Protein AF-A0A955RVT4-F1 (afdb_monomer_lite)

Structure (mmCIF, N/CA/C/O backbone):
data_AF-A0A955RVT4-F1
#
_entry.id   AF-A0A955RVT4-F1
#
loop_
_atom_site.group_PDB
_atom_site.id
_atom_site.type_symbol
_atom_site.label_atom_id
_atom_site.label_alt_id
_atom_site.label_comp_id
_atom_site.label_asym_id
_atom_site.label_entity_id
_atom_site.label_seq_id
_atom_site.pdbx_PDB_ins_code
_atom_site.Cartn_x
_atom_site.Cartn_y
_atom_site.Cartn_z
_atom_site.occupancy
_atom_site.B_iso_or_equiv
_atom_site.auth_seq_id
_atom_site.auth_comp_id
_atom_site.auth_asym_id
_atom_site.auth_atom_id
_atom_site.pdbx_PDB_model_num
ATOM 1 N N . ILE A 1 1 ? -20.640 7.561 -25.642 1.00 87.00 1 ILE A N 1
ATOM 2 C CA . ILE A 1 1 ? -19.612 8.518 -26.105 1.00 87.00 1 ILE A CA 1
ATOM 3 C C . ILE A 1 1 ? -19.396 8.305 -27.601 1.00 87.00 1 ILE A C 1
ATOM 5 O O . ILE A 1 1 ? -19.585 7.177 -28.052 1.00 87.00 1 ILE A O 1
ATOM 9 N N . LYS A 1 2 ? -19.138 9.358 -28.385 1.00 89.62 2 LYS A N 1
ATOM 10 C CA . LYS A 1 2 ? -18.960 9.223 -29.840 1.00 89.62 2 LYS A CA 1
ATOM 11 C C . LYS A 1 2 ? -17.519 8.834 -30.160 1.00 89.62 2 LYS A C 1
ATOM 13 O O . LYS A 1 2 ? -16.616 9.234 -29.437 1.00 89.62 2 LYS A O 1
ATOM 18 N N . ASP A 1 3 ? -17.298 8.118 -31.262 1.00 88.38 3 ASP A N 1
ATOM 19 C CA . ASP A 1 3 ? -15.939 7.773 -31.718 1.00 88.38 3 ASP A CA 1
ATOM 20 C C . ASP A 1 3 ? -15.071 9.033 -31.936 1.00 88.38 3 ASP A C 1
ATOM 22 O O . ASP A 1 3 ? -13.909 9.055 -31.541 1.00 88.38 3 ASP A O 1
ATOM 26 N N . GLU A 1 4 ? -15.675 10.127 -32.415 1.00 90.75 4 GLU A N 1
ATOM 27 C CA . GLU A 1 4 ? -15.030 11.443 -32.570 1.00 90.75 4 GLU A CA 1
ATOM 28 C C . GLU A 1 4 ? -14.430 11.990 -31.259 1.00 90.75 4 GLU A C 1
ATOM 30 O O . GLU A 1 4 ? -13.402 12.668 -31.281 1.00 90.75 4 GLU A O 1
ATOM 35 N N . ASP A 1 5 ? -15.049 11.690 -30.109 1.00 89.88 5 ASP A N 1
ATOM 36 C CA . ASP A 1 5 ? -14.546 12.125 -28.803 1.00 89.88 5 ASP A CA 1
ATOM 37 C C . ASP A 1 5 ? -13.243 11.390 -28.446 1.00 89.88 5 ASP A C 1
ATOM 39 O O . ASP A 1 5 ? -12.331 11.991 -27.878 1.00 89.88 5 ASP A O 1
ATOM 43 N N . PHE A 1 6 ? -13.134 10.102 -28.792 1.00 92.06 6 PHE A N 1
ATOM 44 C CA . PHE A 1 6 ? -11.919 9.315 -28.572 1.00 92.06 6 PHE A CA 1
ATOM 45 C C . PHE A 1 6 ? -10.790 9.787 -29.487 1.00 92.06 6 PHE A C 1
ATOM 47 O O . PHE A 1 6 ? -9.684 10.028 -29.005 1.00 92.06 6 PHE A O 1
ATOM 54 N N . ASP A 1 7 ? -11.078 9.995 -30.774 1.00 93.38 7 ASP A N 1
ATOM 55 C CA . ASP A 1 7 ? -10.108 10.499 -31.755 1.00 93.38 7 ASP A CA 1
ATOM 56 C C . ASP A 1 7 ? -9.528 11.854 -31.335 1.00 93.38 7 ASP A C 1
ATOM 58 O O . ASP A 1 7 ? -8.317 12.085 -31.418 1.00 93.38 7 ASP A O 1
ATOM 62 N N . PHE A 1 8 ? -10.379 12.737 -30.805 1.00 94.12 8 PHE A N 1
ATOM 63 C CA . PHE A 1 8 ? -9.937 14.006 -30.243 1.00 94.12 8 PHE A CA 1
ATOM 64 C C . PHE A 1 8 ? -8.956 13.808 -29.078 1.00 94.12 8 PHE A C 1
ATOM 66 O O . PHE A 1 8 ? -7.897 14.437 -29.060 1.00 94.12 8 PHE A O 1
ATOM 73 N N . LEU A 1 9 ? -9.263 12.926 -28.122 1.00 94.62 9 LEU A N 1
ATOM 74 C CA . LEU A 1 9 ? -8.393 12.666 -26.968 1.00 94.62 9 LEU A CA 1
ATOM 75 C C . LEU A 1 9 ? -7.067 12.011 -27.381 1.00 94.62 9 LEU A C 1
ATOM 77 O O . LEU A 1 9 ? -6.016 12.418 -26.884 1.00 94.62 9 LEU A O 1
ATOM 81 N N . PHE A 1 10 ? -7.088 11.071 -28.332 1.00 95.38 10 PHE A N 1
ATOM 82 C CA . PHE A 1 10 ? -5.874 10.492 -28.915 1.00 95.38 10 PHE A CA 1
ATOM 83 C C . PHE A 1 10 ? -4.982 11.577 -29.525 1.00 95.38 10 PHE A C 1
ATOM 85 O O . PHE A 1 10 ? -3.795 11.659 -29.203 1.00 95.38 10 PHE A O 1
ATOM 92 N N . SER A 1 11 ? -5.569 12.472 -30.324 1.00 95.00 11 SER A N 1
ATOM 93 C CA . SER A 1 11 ? -4.843 13.592 -30.922 1.00 95.00 11 SER A CA 1
ATOM 94 C C . SER A 1 11 ? -4.290 14.568 -29.879 1.00 95.00 11 SER A C 1
ATOM 96 O O . SER A 1 11 ? -3.196 15.103 -30.078 1.00 95.00 11 SER A O 1
ATOM 98 N N . GLN A 1 12 ? -5.010 14.817 -28.779 1.00 95.00 12 GLN A N 1
ATOM 99 C CA . GLN A 1 12 ? -4.508 15.650 -27.684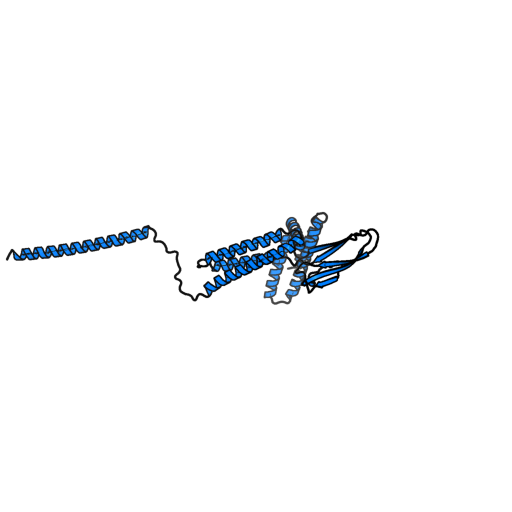 1.00 95.00 12 GLN A CA 1
ATOM 100 C C . GLN A 1 12 ? -3.283 15.006 -27.028 1.00 95.00 12 GLN A C 1
ATOM 102 O O . GLN A 1 12 ? -2.268 15.683 -26.872 1.00 95.00 12 GLN A O 1
ATOM 107 N N . ILE A 1 13 ? -3.333 13.706 -26.718 1.00 94.25 13 ILE A N 1
ATOM 108 C CA . ILE A 1 13 ? -2.198 12.959 -26.150 1.00 94.25 13 ILE A CA 1
ATOM 109 C C . ILE A 1 13 ? -0.974 13.040 -27.077 1.0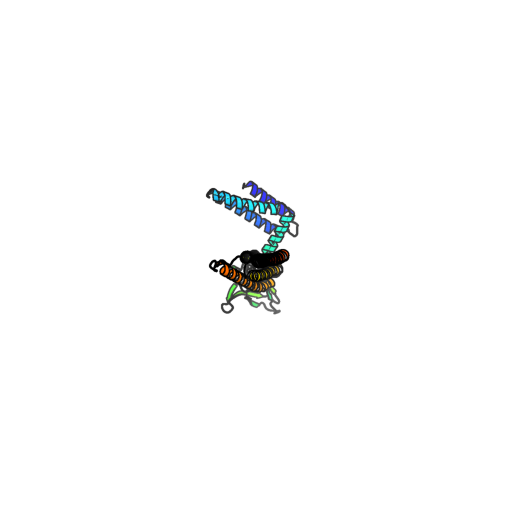0 94.25 13 ILE A C 1
ATOM 111 O O . ILE A 1 13 ? 0.120 13.380 -26.625 1.00 94.25 13 ILE A O 1
ATOM 115 N N . ASP A 1 14 ? -1.153 12.806 -28.379 1.00 95.00 14 ASP A N 1
ATOM 116 C CA . ASP A 1 14 ? -0.063 12.889 -29.362 1.00 95.00 14 ASP A CA 1
ATOM 117 C C . ASP A 1 14 ? 0.529 14.294 -29.465 1.00 95.00 14 ASP A C 1
ATOM 119 O O . ASP A 1 14 ? 1.749 14.470 -29.537 1.00 95.00 14 ASP A O 1
ATOM 123 N N . SER A 1 15 ? -0.326 15.317 -29.420 1.00 94.56 15 SER A N 1
ATOM 124 C CA . SER A 1 15 ? 0.137 16.698 -29.381 1.00 94.56 15 SER A CA 1
ATOM 125 C C . SER A 1 15 ? 0.995 16.956 -28.143 1.00 94.56 15 SER A C 1
ATOM 127 O O . SER A 1 15 ? 2.036 17.600 -28.277 1.00 94.56 15 SER A O 1
ATOM 129 N N . ARG A 1 16 ? 0.610 16.445 -26.962 1.00 94.88 16 ARG A N 1
ATOM 130 C CA . ARG A 1 16 ? 1.395 16.595 -25.725 1.00 94.88 16 ARG A CA 1
ATOM 131 C C . ARG A 1 16 ? 2.768 15.940 -25.838 1.00 94.88 16 ARG A C 1
ATOM 133 O O . ARG A 1 16 ? 3.755 16.594 -25.516 1.00 94.88 16 ARG A O 1
ATOM 140 N N . LEU A 1 17 ? 2.842 14.721 -26.370 1.00 91.12 17 LEU A N 1
ATOM 141 C CA . LEU A 1 17 ? 4.118 14.039 -26.608 1.00 91.12 17 LEU A CA 1
ATOM 142 C C . LEU A 1 17 ? 5.034 14.835 -27.535 1.00 91.12 17 LEU A C 1
ATOM 144 O O . LEU A 1 17 ? 6.204 15.035 -27.223 1.00 91.12 17 LEU A O 1
ATOM 148 N N . LYS A 1 18 ? 4.490 15.365 -28.633 1.00 93.56 18 LYS A N 1
ATOM 149 C CA . LYS A 1 18 ? 5.258 16.174 -29.585 1.00 93.56 18 LYS A CA 1
ATOM 150 C C . LYS A 1 18 ? 5.855 17.433 -28.948 1.00 93.56 18 LYS A C 1
ATOM 152 O O . LYS A 1 18 ? 6.968 17.823 -29.283 1.00 93.56 18 LYS A O 1
ATOM 157 N N . TYR A 1 19 ? 5.139 18.074 -28.023 1.00 93.62 19 TYR A N 1
ATOM 158 C CA . TYR A 1 19 ? 5.675 19.222 -27.283 1.00 93.62 19 TYR A CA 1
ATOM 159 C C . TYR A 1 19 ? 6.821 18.848 -26.333 1.00 93.62 19 TYR A C 1
ATOM 161 O O . TYR A 1 19 ? 7.642 19.708 -26.019 1.00 93.62 19 TYR A O 1
ATOM 169 N N . LEU A 1 20 ? 6.880 17.594 -25.883 1.00 92.00 20 LEU A N 1
ATOM 170 C CA . LEU A 1 20 ? 7.857 17.102 -24.914 1.00 92.00 20 LEU A CA 1
ATOM 171 C C . LEU A 1 20 ? 9.035 16.358 -25.555 1.00 92.00 20 LEU A C 1
ATOM 173 O O . LEU A 1 20 ? 9.943 15.987 -24.832 1.00 92.00 20 LEU A O 1
ATOM 177 N N . GLU A 1 21 ? 9.075 16.189 -26.880 1.00 89.94 21 GLU A N 1
ATOM 178 C CA . GLU A 1 21 ? 10.060 15.357 -27.607 1.00 89.94 21 GLU A CA 1
ATOM 179 C C . GLU A 1 21 ? 11.537 15.654 -27.281 1.00 89.94 21 GLU A C 1
ATOM 181 O O . GLU A 1 21 ? 12.386 14.774 -27.382 1.00 89.94 21 GLU A O 1
ATOM 186 N N . ASN A 1 22 ? 11.850 16.877 -26.842 1.00 88.50 22 ASN A N 1
ATOM 187 C CA . ASN A 1 22 ? 13.203 17.293 -26.451 1.00 88.50 22 ASN A CA 1
ATOM 188 C C . ASN A 1 22 ? 13.325 17.667 -24.960 1.00 88.50 22 ASN A C 1
ATOM 190 O O . ASN A 1 22 ? 14.293 18.320 -24.564 1.00 88.50 22 ASN A O 1
ATOM 194 N N . SER A 1 23 ? 12.329 17.331 -24.139 1.00 89.62 23 SER A N 1
ATOM 195 C CA . SER A 1 23 ? 12.333 17.594 -22.700 1.00 89.62 23 SER A CA 1
ATOM 196 C C . SER A 1 23 ? 12.896 16.398 -21.928 1.00 89.62 23 SER A C 1
ATOM 198 O O . SER A 1 23 ? 12.923 15.268 -22.411 1.00 89.62 23 SER A O 1
ATOM 200 N N . LYS A 1 24 ? 13.360 16.643 -20.700 1.00 84.56 24 LYS A N 1
ATOM 201 C CA . LYS A 1 24 ? 13.881 15.583 -19.818 1.00 84.56 24 LYS A CA 1
ATOM 202 C C . LYS A 1 24 ? 12.780 14.643 -19.303 1.00 84.56 24 LYS A C 1
ATOM 204 O O . LYS A 1 24 ? 13.087 13.574 -18.799 1.00 84.56 24 LYS A O 1
ATOM 209 N N . GLU A 1 25 ? 11.519 15.056 -19.406 1.00 86.81 25 GLU A N 1
ATOM 210 C CA . GLU A 1 25 ? 10.320 14.317 -18.997 1.00 86.81 25 GLU A CA 1
ATOM 211 C C . GLU A 1 25 ? 9.705 13.493 -20.143 1.00 86.81 25 GLU A C 1
ATOM 213 O O . GLU A 1 25 ? 8.645 12.893 -19.964 1.00 86.81 25 GLU A O 1
ATOM 218 N N . TYR A 1 26 ? 10.331 13.475 -21.327 1.00 85.81 26 TYR A N 1
ATOM 219 C CA . TYR A 1 26 ? 9.781 12.814 -22.511 1.00 85.81 26 TYR A CA 1
ATOM 220 C C . TYR A 1 26 ? 9.515 11.323 -22.290 1.00 85.81 26 TYR A C 1
ATOM 222 O O . TYR A 1 26 ? 8.431 10.837 -22.609 1.00 85.81 26 TYR A O 1
ATOM 230 N N . ASP A 1 27 ? 10.465 10.608 -21.689 1.00 72.94 27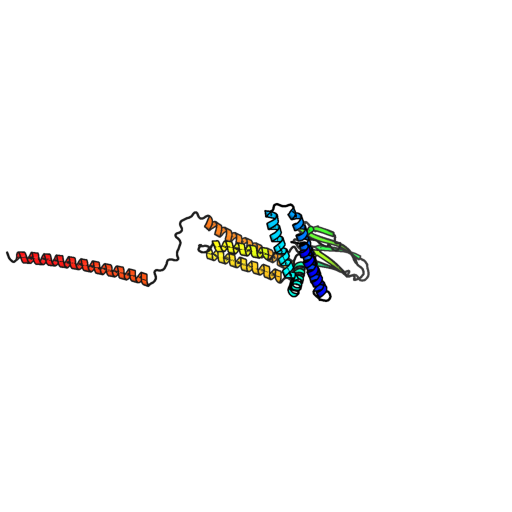 ASP A N 1
ATOM 231 C CA . ASP A 1 27 ? 10.340 9.167 -21.460 1.00 72.94 27 ASP A CA 1
ATOM 232 C C . ASP A 1 27 ? 9.167 8.848 -20.513 1.00 72.94 27 ASP A C 1
ATOM 234 O O . ASP A 1 27 ? 8.352 7.966 -20.801 1.00 72.94 27 ASP A O 1
ATOM 238 N N . SER A 1 28 ? 9.007 9.629 -19.437 1.00 77.19 28 SER A N 1
ATOM 239 C CA . SER A 1 28 ? 7.866 9.553 -18.509 1.00 77.19 28 SER A CA 1
ATOM 240 C C . SER A 1 28 ? 6.543 9.797 -19.234 1.00 77.19 28 SER A C 1
ATOM 242 O O . SER A 1 28 ? 5.559 9.077 -19.053 1.00 77.19 28 SER A O 1
ATOM 244 N N . ALA A 1 29 ? 6.528 10.822 -20.087 1.00 83.19 29 ALA A N 1
ATOM 245 C CA . ALA A 1 29 ? 5.364 11.224 -20.856 1.00 83.19 29 ALA A CA 1
ATOM 246 C C . ALA A 1 29 ? 4.938 10.152 -21.865 1.00 83.19 29 ALA A C 1
ATOM 248 O O . ALA A 1 29 ? 3.741 9.904 -22.002 1.00 83.19 29 ALA A O 1
ATOM 249 N N . VAL A 1 30 ? 5.886 9.483 -22.531 1.00 81.38 30 VAL A N 1
ATOM 250 C CA . VAL A 1 30 ? 5.612 8.375 -23.462 1.00 81.38 30 VAL A CA 1
ATOM 251 C C . VAL A 1 30 ? 4.943 7.206 -22.740 1.00 81.38 30 VAL A C 1
ATOM 253 O O . VAL A 1 30 ? 3.940 6.680 -23.228 1.00 81.38 30 VAL A O 1
ATOM 256 N N . LEU A 1 31 ? 5.453 6.820 -21.567 1.00 71.94 31 LEU A N 1
ATOM 257 C CA . LEU A 1 31 ? 4.871 5.740 -20.765 1.00 71.94 31 LEU A CA 1
ATOM 258 C C . LEU A 1 31 ? 3.430 6.058 -20.353 1.00 71.94 31 LEU A C 1
ATOM 260 O O . LEU A 1 31 ? 2.525 5.253 -20.584 1.00 71.94 31 LEU A O 1
ATOM 264 N N . TYR A 1 32 ? 3.205 7.251 -19.804 1.00 86.44 32 TYR A N 1
ATOM 265 C CA . TYR A 1 32 ? 1.877 7.684 -19.381 1.00 86.44 32 TYR A CA 1
ATOM 266 C C . TYR A 1 32 ? 0.906 7.829 -20.561 1.00 86.44 32 TYR A C 1
ATOM 268 O O . TYR A 1 32 ? -0.241 7.389 -20.483 1.00 86.44 32 TYR A O 1
ATOM 276 N N . ALA A 1 33 ? 1.365 8.366 -21.694 1.00 85.06 33 ALA A N 1
ATOM 277 C CA . ALA A 1 33 ? 0.565 8.475 -22.908 1.00 85.06 33 ALA A CA 1
ATOM 278 C C . ALA A 1 33 ? 0.101 7.109 -23.422 1.00 85.06 33 ALA A C 1
ATOM 280 O O . ALA A 1 33 ? -1.069 6.959 -23.763 1.00 85.06 33 ALA A O 1
ATOM 281 N N . ASN A 1 34 ? 0.984 6.109 -23.456 1.00 76.75 34 ASN A N 1
ATOM 282 C CA . ASN A 1 34 ? 0.618 4.759 -23.883 1.00 76.75 34 ASN A CA 1
ATOM 283 C C . ASN A 1 34 ? -0.443 4.144 -22.962 1.00 76.75 34 ASN A C 1
ATOM 285 O O . ASN A 1 34 ? -1.436 3.615 -23.458 1.00 76.75 34 ASN A O 1
ATOM 289 N N . TYR A 1 35 ? -0.291 4.304 -21.645 1.00 82.88 35 TYR A N 1
ATOM 290 C CA . TYR A 1 35 ? -1.293 3.875 -20.667 1.00 82.88 35 TYR A CA 1
ATOM 291 C C . TYR A 1 35 ? -2.662 4.535 -20.897 1.00 82.88 35 TYR A C 1
ATOM 293 O O . TYR A 1 35 ? -3.687 3.854 -20.947 1.00 82.88 35 TYR A O 1
ATOM 301 N N . LEU A 1 36 ? -2.698 5.857 -21.086 1.00 85.31 36 LEU A N 1
ATOM 302 C CA . LEU A 1 36 ? -3.948 6.571 -21.353 1.00 85.31 36 LEU A CA 1
ATOM 303 C C . LEU A 1 36 ? -4.604 6.109 -22.658 1.00 85.31 36 LEU A C 1
ATOM 305 O O . LEU A 1 36 ? -5.825 5.953 -22.709 1.00 85.31 36 LEU A O 1
ATOM 309 N N . LYS A 1 37 ? -3.807 5.861 -23.704 1.00 89.06 37 LYS A N 1
ATOM 310 C CA . LYS A 1 37 ? -4.311 5.351 -24.983 1.00 89.06 37 LYS A CA 1
ATOM 311 C C . LYS A 1 37 ? -4.928 3.963 -24.837 1.00 89.06 37 LYS A C 1
ATOM 313 O O . LYS A 1 37 ? -6.012 3.733 -25.365 1.00 89.06 37 LYS A O 1
ATOM 318 N N . GLU A 1 38 ? -4.277 3.070 -24.101 1.00 75.75 38 GLU A N 1
ATOM 319 C CA . GLU A 1 38 ? -4.797 1.732 -23.813 1.00 75.75 38 GLU A CA 1
ATOM 320 C C . GLU A 1 38 ? -6.109 1.803 -23.014 1.00 75.75 38 GLU A C 1
ATOM 322 O O . GLU A 1 38 ? -7.093 1.165 -23.391 1.00 75.75 38 GLU A O 1
ATOM 327 N N . LYS A 1 39 ? -6.178 2.661 -21.983 1.00 82.06 39 LYS A N 1
ATOM 328 C CA . LYS A 1 39 ? -7.406 2.904 -21.203 1.00 82.06 39 LYS A CA 1
ATOM 329 C C . LYS A 1 39 ? -8.547 3.416 -22.095 1.00 82.06 39 LYS A C 1
ATOM 331 O O . LYS A 1 39 ? -9.670 2.933 -21.985 1.00 82.06 39 LYS A O 1
ATOM 336 N N . LEU A 1 40 ? -8.273 4.345 -23.017 1.00 90.19 40 LEU A N 1
ATOM 337 C CA . LEU A 1 40 ? -9.269 4.845 -23.977 1.00 90.19 40 LEU A CA 1
ATOM 338 C C . LEU A 1 40 ? -9.759 3.754 -24.941 1.00 90.19 40 LEU A C 1
ATOM 340 O O . LEU A 1 40 ? -10.960 3.661 -25.191 1.00 90.19 40 LEU A O 1
ATOM 344 N N . GLN A 1 41 ? -8.858 2.911 -25.452 1.00 87.31 41 GLN A N 1
ATOM 345 C CA . GLN A 1 41 ? -9.213 1.786 -26.325 1.00 87.31 41 GLN A CA 1
ATOM 346 C C . GLN A 1 41 ? -10.077 0.746 -25.602 1.00 87.31 41 GLN A C 1
ATOM 348 O O . GLN A 1 41 ? -11.054 0.252 -26.169 1.00 87.31 41 GLN A O 1
ATOM 353 N N . ASP A 1 42 ? -9.751 0.436 -24.347 1.00 83.69 42 ASP A N 1
ATOM 354 C CA . ASP A 1 42 ? -10.529 -0.479 -23.512 1.00 83.69 42 ASP A CA 1
ATOM 355 C C . ASP A 1 42 ? -11.940 0.063 -23.242 1.00 83.69 42 ASP A C 1
ATOM 357 O O . ASP A 1 42 ? -12.922 -0.655 -23.434 1.00 83.69 42 ASP A O 1
ATOM 361 N N . ILE A 1 43 ? -12.069 1.351 -22.902 1.00 86.50 43 ILE A N 1
ATOM 362 C CA . ILE A 1 43 ? -13.375 2.005 -22.731 1.00 86.50 43 ILE A CA 1
ATOM 363 C C . ILE A 1 43 ? -14.184 1.948 -24.032 1.00 86.50 43 ILE A C 1
ATOM 365 O O . ILE A 1 43 ? -15.355 1.566 -24.015 1.00 86.50 43 ILE A O 1
ATOM 369 N N . GLN A 1 44 ? -13.570 2.274 -25.174 1.00 89.81 44 GLN A N 1
ATOM 370 C CA . GLN A 1 44 ? -14.240 2.236 -26.475 1.00 89.81 44 GLN A CA 1
ATOM 371 C C . GLN A 1 44 ? -14.730 0.820 -26.819 1.00 89.81 44 GLN A C 1
ATOM 373 O O . GLN A 1 44 ? -15.843 0.643 -27.323 1.00 89.81 44 GLN A O 1
ATOM 378 N N . LYS A 1 45 ? -13.921 -0.204 -26.526 1.00 86.94 45 LYS A N 1
ATOM 379 C CA . LYS A 1 45 ? -14.285 -1.611 -26.713 1.00 86.94 45 LYS A CA 1
ATOM 380 C C . LYS A 1 45 ? -15.447 -2.014 -25.803 1.00 86.94 45 LYS A C 1
ATOM 382 O O . LYS A 1 45 ? -16.451 -2.525 -26.296 1.00 86.94 45 LYS A O 1
ATOM 387 N N . LYS A 1 46 ? -15.351 -1.730 -24.503 1.00 84.56 46 LYS A N 1
ATOM 388 C CA . LYS A 1 46 ? -16.389 -2.047 -23.511 1.00 84.56 46 LYS A CA 1
ATOM 389 C C . LYS A 1 46 ? -17.713 -1.348 -23.807 1.00 84.56 46 LYS A C 1
ATOM 391 O O . LYS A 1 46 ? -18.775 -1.940 -23.634 1.00 84.56 46 LYS A O 1
ATOM 396 N N . GLN A 1 47 ? -17.664 -0.121 -24.325 1.00 84.19 47 GLN A N 1
ATOM 397 C CA . GLN A 1 47 ? -18.856 0.598 -24.763 1.00 84.19 47 GLN A CA 1
ATOM 398 C C . GLN A 1 47 ? -19.565 -0.134 -25.915 1.00 84.19 47 GLN A C 1
ATOM 400 O O . GLN A 1 47 ? -20.781 -0.298 -25.862 1.00 84.19 47 GLN A O 1
ATOM 405 N N . LYS A 1 48 ? -18.817 -0.625 -26.915 1.00 86.88 48 LYS A N 1
ATOM 406 C CA . LYS A 1 48 ? -19.364 -1.417 -28.035 1.00 86.88 48 LYS A CA 1
ATOM 407 C C . LYS A 1 48 ? -19.934 -2.759 -27.569 1.00 86.88 48 LYS A C 1
ATOM 409 O O . LYS A 1 48 ? -20.954 -3.210 -28.077 1.00 86.88 48 LYS A O 1
ATOM 414 N N . GLU A 1 49 ? -19.304 -3.390 -26.582 1.00 84.38 49 GLU A N 1
ATOM 415 C CA . GLU A 1 49 ? -19.788 -4.640 -25.978 1.00 84.38 49 GLU A CA 1
ATOM 416 C C . GLU A 1 49 ? -21.052 -4.433 -25.123 1.00 84.38 49 GLU A C 1
ATOM 418 O O . GLU A 1 49 ? -21.883 -5.335 -25.008 1.00 84.38 49 GLU A O 1
ATOM 423 N N . SER A 1 50 ? -21.234 -3.238 -24.550 1.00 79.75 50 SER A N 1
ATOM 424 C CA . SER A 1 50 ? -22.410 -2.891 -23.744 1.00 79.75 50 SER A CA 1
ATOM 425 C C . SER A 1 50 ? -23.682 -2.704 -24.586 1.00 79.75 50 SER A C 1
ATOM 427 O O . SER A 1 50 ? -24.788 -2.851 -24.070 1.00 79.75 50 SER A O 1
ATOM 429 N N . ASP A 1 51 ? -23.582 -2.485 -25.901 1.00 75.31 51 ASP A N 1
ATOM 430 C CA . ASP A 1 51 ? -24.757 -2.290 -26.768 1.00 75.31 51 ASP A CA 1
ATOM 431 C C . ASP A 1 51 ? -25.710 -3.498 -26.834 1.00 75.31 51 ASP A C 1
ATOM 433 O O . ASP A 1 51 ? -26.885 -3.329 -27.166 1.00 75.31 51 ASP A O 1
ATOM 437 N N . GLY A 1 52 ? -25.246 -4.692 -26.449 1.00 74.25 52 GLY A N 1
ATOM 438 C CA . GLY A 1 52 ? -26.068 -5.901 -26.319 1.00 74.25 52 GLY A CA 1
ATOM 439 C C . GLY A 1 52 ? -26.727 -6.116 -24.947 1.00 74.25 52 GLY A C 1
ATOM 440 O O . GLY A 1 52 ? -27.420 -7.118 -24.775 1.00 74.25 52 GLY A O 1
ATOM 441 N N . LYS A 1 53 ? -26.503 -5.233 -23.963 1.00 83.12 53 LYS A N 1
ATOM 442 C CA . LYS A 1 53 ? -26.991 -5.388 -22.579 1.00 83.12 53 LYS A CA 1
ATOM 443 C C . LYS A 1 53 ? -28.359 -4.737 -22.340 1.00 83.12 53 LYS A C 1
ATOM 445 O O . LYS A 1 53 ? -28.864 -3.952 -23.143 1.00 83.12 53 LYS A O 1
ATOM 450 N N . GLU A 1 54 ? -28.949 -5.044 -21.186 1.00 85.25 54 GLU A N 1
ATOM 451 C CA . GLU A 1 54 ? -30.183 -4.416 -20.709 1.00 85.25 54 GLU A CA 1
ATOM 452 C C . GLU A 1 54 ? -30.011 -2.897 -20.516 1.00 85.25 54 GLU A C 1
ATOM 454 O O . GLU A 1 54 ? -28.957 -2.418 -20.098 1.00 85.25 54 GLU A O 1
ATOM 459 N N . THR A 1 55 ? -31.061 -2.118 -20.798 1.00 83.69 55 THR A N 1
ATOM 460 C CA . THR A 1 55 ? -31.028 -0.645 -20.800 1.00 83.69 55 THR A CA 1
ATOM 461 C C . THR A 1 55 ? -30.499 -0.035 -19.501 1.00 83.69 55 THR A C 1
ATOM 463 O O . THR A 1 55 ? -29.747 0.933 -19.562 1.00 83.69 55 THR A O 1
ATOM 466 N N . ALA A 1 56 ? -30.850 -0.591 -18.337 1.00 78.31 56 ALA A N 1
ATOM 467 C CA . ALA A 1 56 ? -30.355 -0.098 -17.050 1.00 78.31 56 ALA A CA 1
ATOM 468 C C . ALA A 1 56 ? -28.829 -0.261 -16.924 1.00 78.31 56 ALA A C 1
ATOM 470 O O . ALA A 1 56 ? -28.128 0.700 -16.623 1.00 78.31 56 ALA A O 1
ATOM 471 N N . GLN A 1 57 ? -28.307 -1.441 -17.274 1.00 72.31 57 GLN A N 1
ATOM 472 C CA . GLN A 1 57 ? -26.868 -1.719 -17.257 1.00 72.31 57 GLN A CA 1
ATOM 473 C C . GLN A 1 57 ? -26.103 -0.840 -18.249 1.00 72.31 57 GLN A C 1
ATOM 475 O O . GLN A 1 57 ? -25.013 -0.374 -17.946 1.00 72.31 57 GLN A O 1
ATOM 480 N N . ARG A 1 58 ? -26.693 -0.553 -19.415 1.00 78.56 58 ARG A N 1
ATOM 481 C CA . ARG A 1 58 ? -26.105 0.361 -20.408 1.00 78.56 58 ARG A CA 1
ATOM 482 C C . ARG A 1 58 ? -25.980 1.790 -19.891 1.00 78.56 58 ARG A C 1
ATOM 484 O O . ARG A 1 58 ? -25.013 2.471 -20.218 1.00 78.56 58 ARG A O 1
ATOM 491 N N . ILE A 1 59 ? -26.953 2.253 -19.106 1.00 80.50 59 ILE A N 1
ATOM 492 C CA . ILE A 1 59 ? -26.923 3.586 -18.491 1.00 80.50 59 ILE A CA 1
ATOM 493 C C . ILE A 1 59 ? -25.827 3.657 -17.423 1.00 80.50 59 ILE A C 1
ATOM 495 O O . ILE A 1 59 ? -25.103 4.652 -17.371 1.00 80.50 59 ILE A O 1
ATOM 499 N N . ASP A 1 60 ? -25.681 2.612 -16.610 1.00 73.25 60 ASP A N 1
ATOM 500 C CA . ASP A 1 60 ? -24.652 2.552 -15.569 1.00 73.25 60 ASP A CA 1
ATOM 501 C C . ASP A 1 60 ? -23.243 2.436 -16.166 1.00 73.25 60 ASP A C 1
ATOM 503 O O . ASP A 1 60 ? -22.370 3.238 -15.830 1.00 73.25 60 ASP A O 1
ATOM 507 N N . ASP A 1 61 ? -23.045 1.532 -17.130 1.00 72.69 61 ASP A N 1
ATOM 508 C CA . ASP A 1 61 ? -21.799 1.406 -17.897 1.00 72.69 61 ASP A CA 1
ATOM 509 C C . ASP A 1 61 ? -21.424 2.751 -18.545 1.00 72.69 61 ASP A C 1
ATOM 511 O O . ASP A 1 61 ? -20.288 3.212 -18.439 1.00 72.69 61 ASP A O 1
ATOM 515 N N . TYR A 1 62 ? -22.396 3.433 -19.164 1.00 83.38 62 TYR A N 1
ATOM 516 C CA . TYR A 1 62 ? -22.178 4.740 -19.780 1.00 83.38 62 TYR A CA 1
ATOM 517 C C . TYR A 1 62 ? -21.700 5.797 -18.779 1.00 83.38 62 TYR A C 1
ATOM 519 O O . TYR A 1 62 ? -20.802 6.569 -19.113 1.00 83.38 62 TYR A O 1
ATOM 527 N N . ARG A 1 63 ? -22.275 5.849 -17.570 1.00 80.12 63 ARG A N 1
ATOM 528 C CA . ARG A 1 63 ? -21.859 6.801 -16.523 1.00 80.12 63 ARG A CA 1
ATOM 529 C C . ARG A 1 63 ? -20.422 6.550 -16.085 1.00 80.12 63 ARG A C 1
ATOM 531 O O . ARG A 1 63 ? -19.628 7.482 -16.081 1.00 80.12 63 ARG A O 1
ATOM 538 N N . ILE A 1 64 ? -20.081 5.289 -15.821 1.00 76.56 64 ILE A N 1
ATOM 539 C CA . ILE A 1 64 ? -18.726 4.884 -15.427 1.00 76.56 64 ILE A CA 1
ATOM 540 C C . ILE A 1 64 ? -17.714 5.284 -16.506 1.00 76.56 64 ILE A C 1
ATOM 542 O O . ILE A 1 64 ? -16.680 5.878 -16.207 1.00 76.56 64 ILE A O 1
ATOM 546 N N . TYR A 1 65 ? -18.016 5.000 -17.775 1.00 85.81 65 TYR A N 1
ATOM 547 C CA . TYR A 1 65 ? -17.126 5.353 -18.883 1.00 85.81 65 TYR A CA 1
ATOM 548 C C . TYR A 1 65 ? -17.018 6.864 -19.083 1.00 85.81 65 TYR A C 1
ATOM 550 O O . TYR A 1 65 ? -15.942 7.360 -19.411 1.00 85.81 65 TYR A O 1
ATOM 558 N N . LEU A 1 66 ? -18.106 7.606 -18.873 1.00 87.06 66 LEU A N 1
ATOM 559 C CA . LEU A 1 66 ? -18.095 9.061 -18.970 1.00 87.06 66 LEU A CA 1
ATOM 560 C C . LEU A 1 66 ? -17.197 9.684 -17.895 1.00 87.06 66 LEU A C 1
ATOM 562 O O . LEU A 1 66 ? -16.401 10.562 -18.219 1.00 87.06 66 LEU A O 1
ATOM 566 N N . ASP A 1 67 ? -17.278 9.198 -16.657 1.00 81.25 67 ASP A N 1
ATOM 567 C CA . ASP A 1 67 ? -16.434 9.665 -15.555 1.00 81.25 67 ASP A CA 1
ATOM 568 C C . ASP A 1 67 ? -14.953 9.383 -15.837 1.00 81.25 67 ASP A C 1
ATOM 570 O O . ASP A 1 67 ? -14.116 10.280 -15.733 1.00 81.25 67 ASP A O 1
ATOM 574 N N . GLN A 1 68 ? -14.633 8.174 -16.309 1.00 81.31 68 GLN A N 1
ATOM 575 C CA . GLN A 1 68 ? -13.268 7.805 -16.697 1.00 81.31 68 GLN A CA 1
ATOM 576 C C . GLN A 1 68 ? -12.728 8.664 -17.848 1.00 81.31 68 GLN A C 1
ATOM 578 O O . GLN A 1 68 ? -11.554 9.030 -17.855 1.00 81.31 68 GLN A O 1
ATOM 583 N N . ILE A 1 69 ? -13.564 8.998 -18.833 1.00 88.50 69 ILE A N 1
ATOM 584 C CA . ILE A 1 69 ? -13.168 9.870 -19.944 1.00 88.50 69 ILE A CA 1
ATOM 585 C C . ILE A 1 69 ? -12.954 11.307 -19.476 1.00 88.50 69 ILE A C 1
ATOM 587 O O . ILE A 1 69 ? -12.020 11.960 -19.945 1.00 88.50 69 ILE A O 1
ATOM 591 N N . ASN A 1 70 ? -13.790 11.807 -18.568 1.00 88.75 70 ASN A N 1
ATOM 592 C CA . ASN A 1 70 ? -13.633 13.148 -18.014 1.00 88.75 70 ASN A CA 1
ATOM 593 C C . ASN A 1 70 ? -12.338 13.262 -17.203 1.00 88.75 70 ASN A C 1
ATOM 595 O O . ASN A 1 70 ? -11.589 14.209 -17.416 1.00 88.75 70 ASN A O 1
ATOM 599 N N . GLU A 1 71 ? -12.014 12.258 -16.388 1.00 85.00 71 GLU A N 1
ATOM 600 C CA . GLU A 1 71 ? -10.735 12.171 -15.672 1.00 85.00 71 GLU A CA 1
ATOM 601 C C . GLU A 1 71 ? -9.541 12.230 -16.645 1.00 85.00 71 GLU A C 1
ATOM 603 O O . GLU A 1 71 ? -8.621 13.034 -16.484 1.00 85.00 71 GLU A O 1
ATOM 608 N N . ILE A 1 72 ? -9.564 11.420 -17.712 1.00 88.94 72 ILE A N 1
ATOM 609 C CA . ILE A 1 72 ? -8.506 11.430 -18.736 1.00 88.94 72 ILE A CA 1
ATOM 610 C C . ILE A 1 72 ? -8.418 12.805 -19.400 1.00 88.94 72 ILE A C 1
ATOM 612 O O . ILE A 1 72 ? -7.321 13.328 -19.595 1.00 88.94 72 ILE A O 1
ATOM 616 N N . ARG A 1 73 ? -9.562 13.408 -19.736 1.00 92.25 73 ARG A N 1
ATOM 617 C CA . ARG A 1 73 ? -9.630 14.730 -20.358 1.00 92.25 73 ARG A CA 1
ATOM 618 C C . ARG A 1 73 ? -9.000 15.795 -19.465 1.00 92.25 73 ARG A C 1
ATOM 620 O O . ARG A 1 73 ? -8.213 16.594 -19.968 1.00 92.25 73 ARG A O 1
ATOM 627 N N . GLU A 1 74 ? -9.319 15.813 -18.177 1.00 88.25 74 GLU A N 1
ATOM 628 C CA . GLU A 1 74 ? -8.740 16.756 -17.216 1.00 88.25 74 GLU A CA 1
ATOM 629 C C . GLU A 1 74 ? -7.214 16.619 -17.169 1.00 88.25 74 GLU A C 1
ATOM 631 O O . GLU A 1 74 ? -6.501 17.609 -17.354 1.00 88.25 74 GLU A O 1
ATOM 636 N N . ASN A 1 75 ? -6.715 15.384 -17.085 1.00 84.31 75 ASN A N 1
ATOM 637 C CA . ASN A 1 75 ? -5.284 15.094 -16.993 1.00 84.31 75 ASN A CA 1
ATOM 638 C C . ASN A 1 75 ? -4.484 15.467 -18.253 1.00 84.31 75 ASN A C 1
ATOM 640 O O . ASN A 1 75 ? -3.303 15.797 -18.154 1.00 84.31 75 ASN A O 1
ATOM 644 N N . ILE A 1 76 ? -5.092 15.439 -19.446 1.00 89.94 76 ILE A N 1
ATOM 645 C CA . ILE A 1 76 ? -4.396 15.785 -20.703 1.00 89.94 76 ILE A CA 1
ATOM 646 C C . ILE A 1 76 ? -4.586 17.248 -21.127 1.00 89.94 76 ILE A C 1
ATOM 648 O O . ILE A 1 76 ? -3.817 17.764 -21.949 1.00 89.94 76 ILE A O 1
ATOM 652 N N . THR A 1 77 ? -5.612 17.931 -20.604 1.00 87.06 77 THR A N 1
ATOM 653 C CA . THR A 1 77 ? -5.970 19.290 -21.040 1.00 87.06 77 THR A CA 1
ATOM 654 C C . THR A 1 77 ? -4.879 20.286 -20.677 1.00 87.06 77 THR A C 1
ATOM 656 O O . THR A 1 77 ? -4.472 21.082 -21.525 1.00 87.06 77 THR A O 1
ATOM 659 N N . VAL A 1 78 ? -4.351 20.217 -19.458 1.00 89.00 78 VAL A N 1
ATOM 660 C CA . VAL A 1 78 ? -3.323 21.141 -18.975 1.00 89.00 78 VAL A CA 1
ATOM 661 C C . VAL A 1 78 ? -1.950 20.471 -19.047 1.00 89.00 78 VAL A C 1
ATOM 663 O O . VAL A 1 78 ? -1.735 19.410 -18.472 1.00 89.00 78 VAL A O 1
ATOM 666 N N . MET A 1 79 ? -0.983 21.107 -19.721 1.00 88.62 79 MET A N 1
ATOM 667 C CA . MET A 1 79 ? 0.363 20.536 -19.903 1.00 88.62 79 MET A CA 1
ATOM 668 C C . MET A 1 79 ? 1.083 20.264 -18.573 1.00 88.62 79 MET A C 1
ATOM 670 O O . MET A 1 79 ? 1.727 19.233 -18.427 1.00 88.62 79 MET A O 1
ATOM 674 N N . SER A 1 80 ? 0.976 21.165 -17.591 1.00 84.62 80 SER A N 1
ATOM 675 C CA . SER A 1 80 ? 1.588 20.954 -16.272 1.00 84.62 80 SER A CA 1
ATOM 676 C C . SER A 1 80 ? 0.983 19.773 -15.525 1.00 84.62 80 SER A C 1
ATOM 678 O O . SER A 1 80 ? 1.695 19.106 -14.780 1.00 84.62 80 SER A O 1
ATOM 680 N N . ASP A 1 81 ? -0.308 19.512 -15.721 1.00 85.56 81 ASP A N 1
ATOM 681 C CA . ASP A 1 81 ? -0.993 18.389 -15.089 1.00 85.56 81 ASP A CA 1
ATOM 682 C C . ASP A 1 81 ? -0.600 17.089 -15.784 1.00 85.56 81 ASP A C 1
ATOM 684 O O . ASP A 1 81 ? -0.209 16.147 -15.108 1.00 85.56 81 ASP A O 1
ATOM 688 N N . PHE A 1 82 ? -0.536 17.090 -17.118 1.00 90.00 82 PHE A N 1
ATOM 689 C CA . PHE A 1 82 ? -0.030 15.962 -17.895 1.00 90.00 82 PHE A CA 1
ATOM 690 C C . PHE A 1 82 ? 1.403 15.581 -17.504 1.00 90.00 82 PHE A C 1
ATOM 692 O O . PHE A 1 82 ? 1.682 14.414 -17.257 1.00 90.00 82 PHE A O 1
ATOM 699 N N . VAL A 1 83 ? 2.314 16.557 -17.401 1.00 89.06 83 VAL A N 1
ATOM 700 C CA . VAL A 1 83 ? 3.704 16.311 -16.980 1.00 89.06 83 VAL A CA 1
ATOM 701 C C . VAL A 1 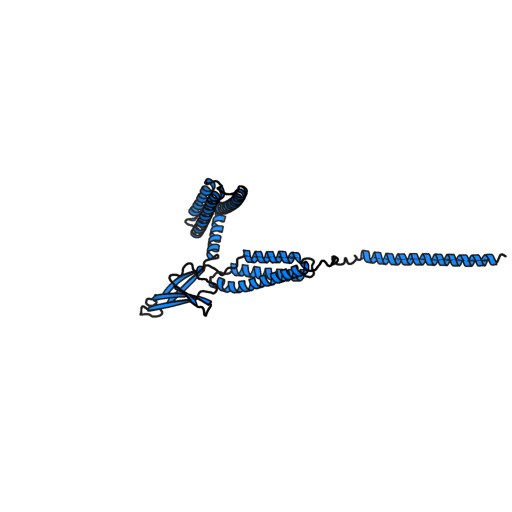83 ? 3.763 15.836 -15.527 1.00 89.06 83 VAL A C 1
ATOM 703 O O . VAL A 1 83 ? 4.491 14.894 -15.223 1.00 89.06 83 VAL A O 1
ATOM 706 N N . ARG A 1 84 ? 2.990 16.447 -14.621 1.00 86.88 84 ARG A N 1
ATOM 707 C CA . ARG A 1 84 ? 2.933 16.031 -13.213 1.00 86.88 84 ARG A CA 1
ATOM 708 C C . ARG A 1 84 ? 2.428 14.597 -13.073 1.00 86.88 84 ARG A C 1
ATOM 710 O O . ARG A 1 84 ? 3.030 13.826 -12.334 1.00 86.88 84 ARG A O 1
ATOM 717 N N . GLU A 1 85 ? 1.355 14.244 -13.770 1.00 82.88 85 GLU A N 1
ATOM 718 C CA . GLU A 1 85 ? 0.800 12.894 -13.742 1.00 82.88 85 GLU A CA 1
ATOM 719 C C . GLU A 1 85 ? 1.697 11.894 -14.472 1.00 82.88 85 GLU A C 1
ATOM 721 O O . GLU A 1 85 ? 1.809 10.767 -14.016 1.00 82.88 85 GLU A O 1
ATOM 726 N N . ALA A 1 86 ? 2.426 12.295 -15.518 1.00 83.69 86 ALA A N 1
ATOM 727 C CA . ALA A 1 86 ? 3.424 11.441 -16.159 1.00 83.69 86 ALA A CA 1
ATOM 728 C C . ALA A 1 86 ? 4.598 11.107 -15.229 1.00 83.69 86 ALA A C 1
ATOM 730 O O . ALA A 1 86 ? 5.014 9.953 -15.154 1.00 83.69 86 ALA A O 1
ATOM 731 N N . LEU A 1 87 ? 5.106 12.097 -14.488 1.00 80.81 87 LEU A N 1
ATOM 732 C CA . LEU A 1 87 ? 6.151 11.889 -13.484 1.00 80.81 87 LEU A CA 1
ATOM 733 C C . LEU A 1 87 ? 5.640 11.023 -12.331 1.00 80.81 87 LEU A C 1
ATOM 735 O O . LEU A 1 87 ? 6.283 10.043 -11.981 1.00 80.81 87 LEU A O 1
ATOM 739 N N . ARG A 1 88 ? 4.438 11.305 -11.812 1.00 76.62 88 ARG A N 1
ATOM 740 C CA . ARG A 1 88 ? 3.790 10.456 -10.803 1.00 76.62 88 ARG A CA 1
ATOM 741 C C . ARG A 1 88 ? 3.544 9.047 -11.308 1.00 76.62 88 ARG A C 1
ATOM 743 O O . ARG A 1 88 ? 3.688 8.118 -10.536 1.00 76.62 88 ARG A O 1
ATOM 750 N N . PHE A 1 89 ? 3.155 8.877 -12.566 1.00 72.38 89 PHE A N 1
ATOM 751 C CA . PHE A 1 89 ? 2.923 7.573 -13.171 1.00 72.38 89 PHE A CA 1
ATOM 752 C C . PHE A 1 89 ? 4.230 6.804 -13.338 1.00 72.38 89 PHE A C 1
ATOM 754 O O . PHE A 1 89 ? 4.242 5.608 -13.083 1.00 72.38 89 PHE A O 1
ATOM 761 N N . GLN A 1 90 ? 5.328 7.468 -13.706 1.00 69.25 90 GLN A N 1
ATOM 762 C CA . GLN A 1 90 ? 6.649 6.848 -13.707 1.00 69.25 90 GLN A CA 1
ATOM 763 C C . GLN A 1 90 ? 7.088 6.478 -12.288 1.00 69.25 90 GLN A C 1
ATOM 765 O O . GLN A 1 90 ? 7.440 5.327 -12.066 1.00 69.25 90 GLN A O 1
ATOM 770 N N . ASP A 1 91 ? 7.001 7.397 -11.326 1.00 65.06 91 ASP A N 1
ATOM 771 C CA . ASP A 1 91 ? 7.329 7.131 -9.921 1.00 65.06 91 ASP A CA 1
ATOM 772 C C . ASP A 1 91 ? 6.460 5.987 -9.379 1.00 65.06 91 ASP A C 1
ATOM 774 O O . ASP A 1 91 ? 6.945 5.083 -8.711 1.00 65.06 91 ASP A O 1
ATOM 778 N N . LYS A 1 92 ? 5.174 5.965 -9.739 1.00 58.81 92 LYS A N 1
ATOM 779 C CA . LYS A 1 92 ? 4.220 4.912 -9.398 1.00 58.81 92 LYS A CA 1
ATOM 780 C C . LYS A 1 92 ? 4.525 3.612 -10.131 1.00 58.81 92 LYS A C 1
ATOM 782 O O . LYS A 1 92 ? 4.362 2.582 -9.524 1.00 58.81 92 LYS A O 1
ATOM 787 N N . GLN A 1 93 ? 5.023 3.596 -11.362 1.00 53.72 93 GLN A N 1
ATOM 788 C CA . GLN A 1 93 ? 5.489 2.369 -12.034 1.00 53.72 93 GLN A CA 1
ATOM 789 C C . GLN A 1 93 ? 6.805 1.851 -11.430 1.00 53.72 93 GLN A C 1
ATOM 791 O O . GLN A 1 93 ? 7.014 0.643 -11.323 1.00 53.72 93 GLN A O 1
ATOM 796 N N . GLU A 1 94 ? 7.684 2.757 -10.999 1.00 50.69 94 GLU A N 1
ATOM 797 C CA . GLU A 1 94 ? 8.942 2.440 -10.320 1.00 50.69 94 GLU A CA 1
ATOM 798 C C . GLU A 1 94 ? 8.715 1.977 -8.865 1.00 50.69 94 GLU A C 1
ATOM 800 O O . GLU A 1 94 ? 9.499 1.185 -8.339 1.00 50.69 94 GLU A O 1
ATOM 805 N N . VAL A 1 95 ? 7.611 2.394 -8.234 1.00 53.19 95 VAL A N 1
ATOM 806 C CA . VAL A 1 95 ? 7.199 2.004 -6.873 1.00 53.19 95 VAL A CA 1
ATOM 807 C C . VAL A 1 95 ? 6.192 0.831 -6.870 1.00 53.19 95 VAL A C 1
ATOM 809 O O . VAL A 1 95 ? 6.310 -0.087 -6.051 1.00 53.19 95 VAL A O 1
ATOM 812 N N . GLU A 1 96 ? 5.251 0.777 -7.814 1.00 52.88 96 GLU A N 1
ATOM 813 C CA . GLU A 1 96 ? 4.166 -0.214 -7.945 1.00 52.88 96 GLU A CA 1
ATOM 814 C C . GLU A 1 96 ? 4.497 -1.335 -8.923 1.00 52.88 96 GLU A C 1
ATOM 816 O O . GLU A 1 96 ? 3.823 -1.580 -9.925 1.00 52.88 96 GLU A O 1
ATOM 821 N N . GLY A 1 97 ? 5.473 -2.141 -8.534 1.00 60.28 97 GLY A N 1
ATOM 822 C CA . GLY A 1 97 ? 5.386 -3.539 -8.916 1.00 60.28 97 GLY A CA 1
ATOM 823 C C . GLY A 1 97 ? 6.578 -4.075 -9.651 1.00 60.28 97 GLY A C 1
ATOM 824 O O . GLY A 1 97 ? 6.462 -5.208 -10.082 1.00 60.28 97 GLY A O 1
ATOM 825 N N . VAL A 1 98 ? 7.711 -3.379 -9.751 1.00 65.38 98 VAL A N 1
ATOM 826 C CA . VAL A 1 98 ? 8.932 -3.982 -10.298 1.00 65.38 98 VAL A CA 1
ATOM 827 C C . VAL A 1 98 ? 10.183 -3.538 -9.535 1.00 65.38 98 VAL A C 1
ATOM 829 O O . VAL A 1 98 ? 10.519 -2.365 -9.489 1.00 65.38 98 VAL A O 1
ATOM 832 N N . LEU A 1 99 ? 10.918 -4.492 -8.965 1.00 71.00 99 LEU A N 1
ATOM 833 C CA . LEU A 1 99 ? 12.223 -4.297 -8.340 1.00 71.00 99 LEU A CA 1
ATOM 834 C C . LEU A 1 99 ? 13.323 -4.945 -9.183 1.00 71.00 99 LEU A C 1
ATOM 836 O O . LEU A 1 99 ? 13.243 -6.119 -9.554 1.00 71.00 99 LEU A O 1
ATOM 840 N N . LYS A 1 100 ? 14.386 -4.177 -9.433 1.00 72.62 100 LYS A N 1
ATOM 841 C CA . LYS A 1 100 ? 15.585 -4.624 -10.148 1.00 72.62 100 LYS A CA 1
ATOM 842 C C . LYS A 1 100 ? 16.676 -5.035 -9.165 1.00 72.62 100 LYS A C 1
ATOM 844 O O . LYS A 1 100 ? 17.133 -4.237 -8.346 1.00 72.62 100 LYS A O 1
ATOM 849 N N . PHE A 1 101 ? 17.135 -6.276 -9.270 1.00 70.62 101 PHE A N 1
ATOM 850 C CA . PHE A 1 101 ? 18.219 -6.825 -8.464 1.00 70.62 101 PHE A CA 1
ATOM 851 C C . PHE A 1 101 ? 19.471 -7.002 -9.308 1.00 70.62 101 PHE A C 1
ATOM 853 O O . PHE A 1 101 ? 19.484 -7.729 -10.299 1.00 70.62 101 PHE A O 1
ATOM 860 N N . VAL A 1 102 ? 20.562 -6.384 -8.863 1.00 71.62 102 VAL A N 1
ATOM 861 C CA . VAL A 1 102 ? 21.854 -6.468 -9.542 1.00 71.62 102 VAL A CA 1
ATOM 862 C C . VAL A 1 102 ? 22.691 -7.594 -8.937 1.00 71.62 102 VAL A C 1
ATOM 864 O O . VAL A 1 102 ? 23.144 -7.512 -7.792 1.00 71.62 102 VAL A O 1
ATOM 867 N N . VAL A 1 103 ? 22.951 -8.640 -9.719 1.00 73.94 103 VAL A N 1
ATOM 868 C CA . VAL A 1 103 ? 23.870 -9.729 -9.365 1.00 73.94 103 VAL A CA 1
ATOM 869 C C . VAL A 1 103 ? 25.221 -9.462 -10.024 1.00 73.94 103 VAL A C 1
ATOM 871 O O . VAL A 1 103 ? 25.374 -9.589 -11.237 1.00 73.94 103 VAL A O 1
ATOM 874 N N . LYS A 1 104 ? 26.220 -9.088 -9.217 1.00 78.31 104 LYS A N 1
ATOM 875 C CA . LYS A 1 104 ? 27.604 -8.882 -9.673 1.00 78.31 104 LYS A CA 1
ATOM 876 C C . LYS A 1 104 ? 28.431 -10.131 -9.397 1.00 78.31 104 LYS A C 1
ATOM 878 O O . LYS A 1 104 ? 28.496 -10.586 -8.257 1.00 78.31 104 LYS A O 1
ATOM 883 N N . ALA A 1 105 ? 29.098 -10.649 -10.420 1.00 77.69 105 ALA A N 1
ATOM 884 C CA . ALA A 1 105 ? 30.041 -11.751 -10.286 1.00 77.69 105 ALA A CA 1
ATOM 885 C C . ALA A 1 105 ? 31.361 -11.397 -10.975 1.00 77.69 105 ALA A C 1
ATOM 887 O O . ALA A 1 105 ? 31.362 -10.842 -12.072 1.00 77.69 105 ALA A O 1
ATOM 888 N N . LYS A 1 106 ? 32.484 -11.699 -10.317 1.00 78.06 106 LYS A N 1
ATOM 889 C CA . LYS A 1 106 ? 33.829 -11.371 -10.800 1.00 78.06 106 LYS A CA 1
ATOM 890 C C . LYS A 1 106 ? 34.738 -12.593 -10.772 1.00 78.06 106 LYS A C 1
ATOM 892 O O . LYS A 1 106 ? 34.739 -13.364 -9.806 1.00 78.06 106 LYS A O 1
ATOM 897 N N . ASN A 1 107 ? 35.571 -12.726 -11.797 1.00 76.50 107 ASN A N 1
ATOM 898 C CA . ASN A 1 107 ? 36.727 -13.606 -11.761 1.00 76.50 107 ASN A CA 1
ATOM 899 C C . ASN A 1 107 ? 37.919 -12.889 -11.098 1.00 76.50 107 ASN A C 1
ATOM 901 O O . ASN A 1 107 ? 38.366 -11.883 -11.635 1.00 76.50 107 ASN A O 1
ATOM 905 N N . PRO A 1 108 ? 38.436 -13.340 -9.939 1.00 69.94 108 PRO A N 1
ATOM 906 C CA . PRO A 1 108 ? 39.631 -12.749 -9.341 1.00 69.94 108 PRO A CA 1
ATOM 907 C C . PRO A 1 108 ? 40.942 -13.287 -9.944 1.00 69.94 108 PRO A C 1
ATOM 909 O O . PRO A 1 108 ? 42.011 -12.875 -9.506 1.00 69.94 108 PRO A O 1
ATOM 912 N N . LEU A 1 109 ? 40.886 -14.240 -10.884 1.00 69.50 109 LEU A N 1
ATOM 913 C CA . LEU A 1 109 ? 42.063 -14.877 -11.469 1.00 69.50 109 LEU A CA 1
ATOM 914 C C . LEU A 1 109 ? 42.487 -14.190 -12.769 1.00 69.50 109 LEU A C 1
ATOM 916 O O . LEU A 1 109 ? 41.676 -13.895 -13.645 1.00 69.50 109 LEU A O 1
ATOM 920 N N . ASP A 1 110 ? 43.799 -14.024 -12.897 1.00 60.78 110 ASP A N 1
ATOM 921 C CA . ASP A 1 110 ? 44.429 -13.149 -13.887 1.00 60.78 110 ASP A CA 1
ATOM 922 C C . ASP A 1 110 ? 44.743 -13.846 -15.231 1.00 60.78 110 ASP A C 1
ATOM 924 O O . ASP A 1 110 ? 45.145 -13.198 -16.196 1.00 60.78 110 ASP A O 1
ATOM 928 N N . LYS A 1 111 ? 44.592 -15.180 -15.337 1.00 57.69 111 LYS A N 1
ATOM 929 C CA . LYS A 1 111 ? 45.106 -15.937 -16.505 1.00 57.69 111 LYS A CA 1
ATOM 930 C C . LYS A 1 111 ? 44.256 -17.097 -17.041 1.00 57.69 111 LYS A C 1
ATOM 932 O O . LYS A 1 111 ? 44.714 -17.768 -17.961 1.00 57.69 111 LYS A O 1
ATOM 937 N N . LYS A 1 112 ? 43.054 -17.379 -16.524 1.00 66.38 112 LYS A N 1
ATOM 938 C CA . LYS A 1 112 ? 42.237 -18.506 -17.025 1.00 66.38 112 LYS A CA 1
ATOM 939 C C . LYS A 1 112 ? 40.771 -18.142 -17.210 1.00 66.38 112 LYS A C 1
ATOM 941 O O . LYS A 1 112 ? 40.191 -17.482 -16.349 1.00 66.38 112 LYS A O 1
ATOM 946 N N . VAL A 1 113 ? 40.213 -18.623 -18.324 1.00 65.56 113 VAL A N 1
ATOM 947 C CA . VAL A 1 113 ? 38.766 -18.709 -18.527 1.00 65.56 113 VAL A CA 1
ATOM 948 C C . VAL A 1 113 ? 38.238 -19.793 -17.597 1.00 65.56 113 VAL A C 1
ATOM 950 O O . VAL A 1 113 ? 38.773 -20.902 -17.585 1.00 65.56 113 VAL A O 1
ATOM 953 N N . GLU A 1 114 ? 37.240 -19.461 -16.789 1.00 74.81 114 GLU A N 1
ATOM 954 C CA . GLU A 1 114 ? 36.662 -20.384 -15.817 1.00 74.81 114 GLU A CA 1
ATOM 955 C C . GLU A 1 114 ? 35.138 -20.316 -15.866 1.00 74.81 114 GLU A C 1
ATOM 957 O O . GLU A 1 114 ? 34.545 -19.236 -15.792 1.00 74.81 114 GLU A O 1
ATOM 962 N N . ASP A 1 115 ? 34.512 -21.487 -15.950 1.00 80.25 115 ASP A N 1
ATOM 963 C CA . ASP A 1 115 ? 33.075 -21.627 -15.780 1.00 80.25 115 ASP A CA 1
ATOM 964 C C . ASP A 1 115 ? 32.758 -21.699 -14.290 1.00 80.25 115 ASP A C 1
ATOM 966 O O . ASP A 1 115 ? 33.148 -22.640 -13.596 1.00 80.25 115 ASP A O 1
ATOM 970 N N . ARG A 1 116 ? 32.010 -20.715 -13.792 1.00 82.69 116 ARG A N 1
ATOM 971 C CA . ARG A 1 116 ? 31.565 -20.674 -12.400 1.00 82.69 116 ARG A CA 1
ATOM 972 C C . ARG A 1 116 ? 30.055 -20.757 -12.299 1.00 82.69 116 ARG A C 1
ATOM 974 O O . ARG A 1 116 ? 29.322 -20.154 -13.080 1.00 82.69 116 ARG A O 1
ATOM 981 N N . MET A 1 117 ? 29.594 -21.507 -11.301 1.00 86.06 117 MET A N 1
ATOM 982 C CA . MET A 1 117 ? 28.184 -21.549 -10.941 1.00 86.06 117 MET A CA 1
ATOM 983 C C . MET A 1 117 ? 27.874 -20.391 -9.997 1.00 86.06 117 MET A C 1
ATOM 985 O O . MET A 1 117 ? 28.403 -20.328 -8.888 1.00 86.06 117 MET A O 1
ATOM 989 N N . ILE A 1 118 ? 27.016 -19.477 -10.433 1.00 87.69 118 ILE A N 1
ATOM 990 C CA . ILE A 1 118 ? 26.515 -18.379 -9.610 1.00 87.69 118 ILE A CA 1
ATOM 991 C C . ILE A 1 118 ? 25.219 -18.846 -8.962 1.00 87.69 118 ILE A C 1
ATOM 993 O O . ILE A 1 118 ? 24.320 -19.300 -9.664 1.00 87.69 118 ILE A O 1
ATOM 997 N N . ARG A 1 119 ? 25.114 -18.710 -7.636 1.00 89.12 119 ARG A N 1
ATOM 998 C CA . ARG A 1 119 ? 23.882 -18.956 -6.875 1.00 89.12 119 ARG A CA 1
ATOM 999 C C . ARG A 1 119 ? 23.511 -17.726 -6.062 1.00 89.12 119 ARG A C 1
ATOM 1001 O O . ARG A 1 119 ? 24.341 -17.223 -5.304 1.00 89.12 119 ARG A O 1
ATOM 1008 N N . LYS A 1 120 ? 22.266 -17.267 -6.178 1.00 86.06 120 LYS A N 1
ATOM 1009 C CA . LYS A 1 120 ? 21.745 -16.132 -5.409 1.00 86.06 120 LYS A CA 1
ATOM 1010 C C . LYS A 1 120 ? 20.334 -16.431 -4.915 1.00 86.06 120 LYS A C 1
ATOM 1012 O O . LYS A 1 120 ? 19.440 -16.661 -5.717 1.00 86.06 120 LYS A O 1
ATOM 1017 N N . TYR A 1 121 ? 20.140 -16.414 -3.599 1.00 84.88 121 TYR A N 1
ATOM 1018 C CA . TYR A 1 121 ? 18.807 -16.537 -3.006 1.00 84.88 121 TYR A CA 1
ATOM 1019 C C . TYR A 1 121 ? 18.001 -15.262 -3.230 1.00 84.88 121 TYR A C 1
ATOM 1021 O O . TYR A 1 121 ? 18.545 -14.157 -3.121 1.00 84.88 121 TYR A O 1
ATOM 1029 N N . LEU A 1 122 ? 16.718 -15.445 -3.527 1.00 83.44 122 LEU A N 1
ATOM 1030 C CA . LEU A 1 122 ? 15.744 -14.370 -3.594 1.00 83.44 122 LEU A CA 1
ATOM 1031 C C . LEU A 1 122 ? 15.273 -14.003 -2.180 1.00 83.44 122 LEU A C 1
ATOM 1033 O O . LEU A 1 122 ? 15.319 -14.850 -1.279 1.00 83.44 122 LEU A O 1
ATOM 1037 N N . PRO A 1 123 ? 14.845 -12.750 -1.954 1.00 79.44 123 PRO A N 1
ATOM 1038 C CA . PRO A 1 123 ? 14.288 -12.362 -0.668 1.00 79.44 123 PRO A CA 1
ATOM 1039 C C . PRO A 1 123 ? 12.983 -13.119 -0.369 1.00 79.44 123 PRO A C 1
ATOM 1041 O O . PRO A 1 123 ? 12.322 -13.656 -1.262 1.00 79.44 123 PRO A O 1
ATOM 1044 N N . ARG A 1 124 ? 12.614 -13.186 0.912 1.00 76.00 124 ARG A N 1
ATOM 1045 C CA . ARG A 1 124 ? 11.430 -13.926 1.371 1.00 76.00 124 ARG A CA 1
ATOM 1046 C C . ARG A 1 124 ? 10.148 -13.328 0.786 1.00 76.00 124 ARG A C 1
ATOM 1048 O O . ARG A 1 124 ? 9.994 -12.113 0.783 1.00 76.00 124 ARG A O 1
ATOM 1055 N N . GLY A 1 125 ? 9.227 -14.186 0.348 1.00 70.94 125 GLY A N 1
ATOM 1056 C CA . GLY A 1 125 ? 7.935 -13.777 -0.216 1.00 70.94 125 GLY A CA 1
ATOM 1057 C C . GLY A 1 125 ? 7.908 -13.684 -1.744 1.00 70.94 125 GLY A C 1
ATOM 1058 O O . GLY A 1 125 ? 6.827 -13.575 -2.311 1.00 70.94 125 GLY A O 1
ATOM 1059 N N . VAL A 1 126 ? 9.054 -13.800 -2.429 1.00 80.31 126 VAL A N 1
ATOM 1060 C CA . VAL A 1 126 ? 9.065 -13.926 -3.895 1.00 80.31 126 VAL A CA 1
ATOM 1061 C C . VAL A 1 126 ? 8.599 -15.317 -4.297 1.00 80.31 126 VAL A C 1
ATOM 1063 O O . VAL A 1 126 ? 9.246 -16.307 -3.954 1.00 80.31 126 VAL A O 1
ATOM 1066 N N . ALA A 1 127 ? 7.510 -15.379 -5.054 1.00 75.06 127 ALA A N 1
ATOM 1067 C CA . ALA A 1 127 ? 7.052 -16.587 -5.725 1.00 75.06 127 ALA A CA 1
ATOM 1068 C C . ALA A 1 127 ? 7.531 -16.628 -7.188 1.00 75.06 127 ALA A C 1
ATOM 1070 O O . ALA A 1 127 ? 7.981 -15.625 -7.747 1.00 75.06 127 ALA A O 1
ATOM 1071 N N . ALA A 1 128 ? 7.473 -17.811 -7.804 1.00 72.75 128 ALA A N 1
ATOM 1072 C CA . ALA A 1 128 ? 7.983 -18.028 -9.159 1.00 72.75 128 ALA A CA 1
ATOM 1073 C C . ALA A 1 128 ? 7.255 -17.194 -10.228 1.00 72.75 128 ALA A C 1
ATOM 1075 O O . ALA A 1 128 ? 7.880 -16.732 -11.176 1.00 72.75 128 ALA A O 1
ATOM 1076 N N . ASP A 1 129 ? 5.955 -16.973 -10.048 1.00 71.75 129 ASP A N 1
ATOM 1077 C CA . ASP A 1 129 ? 5.088 -16.164 -10.913 1.00 71.75 129 ASP A CA 1
ATOM 1078 C C . ASP A 1 129 ? 5.347 -14.651 -10.802 1.00 71.75 129 ASP A C 1
ATOM 1080 O O . ASP A 1 129 ? 4.851 -13.875 -11.614 1.00 71.75 129 ASP A O 1
ATOM 1084 N N . GLN A 1 130 ? 6.146 -14.226 -9.821 1.00 73.38 130 GLN A N 1
ATOM 1085 C CA . GLN A 1 130 ? 6.540 -12.833 -9.620 1.00 73.38 130 GLN A CA 1
ATOM 1086 C C . GLN A 1 130 ? 7.855 -12.492 -10.334 1.00 73.38 130 GLN A C 1
ATOM 1088 O O . GLN A 1 130 ? 8.301 -11.354 -10.278 1.00 73.38 130 GLN A O 1
ATOM 1093 N N . LEU A 1 131 ? 8.520 -13.444 -10.993 1.00 77.88 131 LEU A N 1
ATOM 1094 C CA . LEU A 1 131 ? 9.745 -13.175 -11.749 1.00 77.88 131 LEU A CA 1
ATOM 1095 C C . LEU A 1 131 ? 9.404 -12.737 -13.172 1.00 77.88 131 LEU A C 1
ATOM 1097 O O . LEU A 1 131 ? 8.831 -13.503 -13.939 1.00 77.88 131 LEU A O 1
ATOM 1101 N N . ILE A 1 132 ? 9.786 -11.507 -13.517 1.00 77.25 132 ILE A N 1
ATOM 1102 C CA . ILE A 1 132 ? 9.520 -10.910 -14.831 1.00 77.25 132 ILE A CA 1
ATOM 1103 C C . ILE A 1 132 ? 10.672 -11.221 -15.791 1.00 77.25 132 ILE A C 1
ATOM 1105 O O . ILE A 1 132 ? 10.441 -11.634 -16.923 1.00 77.25 132 ILE A O 1
ATOM 1109 N N . ASP A 1 133 ? 11.915 -11.068 -15.328 1.00 78.81 133 ASP A N 1
ATOM 1110 C CA . ASP A 1 133 ? 13.118 -11.422 -16.087 1.00 78.81 133 ASP A CA 1
ATOM 1111 C C . ASP A 1 133 ? 14.168 -12.025 -15.150 1.00 78.81 133 ASP A C 1
ATOM 1113 O O . ASP A 1 133 ? 14.562 -11.416 -14.152 1.00 78.81 133 ASP A O 1
ATOM 1117 N N . THR A 1 134 ? 14.640 -13.229 -15.470 1.00 82.12 134 THR A N 1
ATOM 1118 C CA . THR A 1 134 ? 15.674 -13.922 -14.696 1.00 82.12 134 THR A CA 1
ATOM 1119 C C . THR A 1 134 ? 17.085 -13.683 -15.224 1.00 82.12 134 THR A C 1
ATOM 1121 O O . THR A 1 134 ? 18.023 -14.268 -14.688 1.00 82.12 134 THR A O 1
ATOM 1124 N N . ALA A 1 135 ? 17.275 -12.883 -16.279 1.00 84.94 135 ALA A N 1
ATOM 1125 C CA . ALA A 1 135 ? 18.549 -12.692 -16.978 1.00 84.94 135 ALA A CA 1
ATOM 1126 C C . ALA A 1 135 ? 19.220 -14.021 -17.383 1.00 84.94 135 ALA A C 1
ATOM 1128 O O . ALA A 1 135 ? 20.451 -14.171 -17.365 1.00 84.94 135 ALA A O 1
ATOM 1129 N N . GLY A 1 136 ? 18.402 -15.024 -17.718 1.00 83.38 136 GLY A N 1
ATOM 1130 C CA . GLY A 1 136 ? 18.832 -16.377 -18.073 1.00 83.38 136 GLY A CA 1
ATOM 1131 C C . GLY A 1 136 ? 19.398 -17.191 -16.906 1.00 83.38 136 GLY A C 1
ATOM 1132 O O . GLY A 1 136 ? 20.245 -18.051 -17.141 1.00 83.38 136 GLY A O 1
ATOM 1133 N N . PHE A 1 137 ? 19.017 -16.879 -15.666 1.00 89.25 137 PHE A N 1
ATOM 1134 C CA . PHE A 1 137 ? 19.197 -17.775 -14.525 1.00 89.25 137 PHE A CA 1
ATOM 1135 C C . PHE A 1 137 ? 18.057 -18.796 -14.454 1.00 89.25 137 PHE A C 1
ATOM 1137 O O . PHE A 1 137 ? 16.897 -18.469 -14.709 1.00 89.25 137 PHE A O 1
ATOM 1144 N N . ASP A 1 138 ? 18.395 -20.007 -14.022 1.00 85.19 138 ASP A N 1
ATOM 1145 C CA . ASP A 1 138 ? 17.441 -21.043 -13.655 1.00 85.19 138 ASP A CA 1
ATOM 1146 C C . ASP A 1 138 ? 16.892 -20.764 -12.254 1.00 85.19 138 ASP A C 1
ATOM 1148 O O . ASP A 1 138 ? 17.650 -20.568 -11.298 1.00 85.19 138 ASP A O 1
ATOM 1152 N N . LEU A 1 139 ? 15.568 -20.779 -12.117 1.00 85.38 139 LEU A N 1
ATOM 1153 C CA . LEU A 1 139 ? 14.901 -20.671 -10.826 1.00 85.38 139 LEU A CA 1
ATOM 1154 C C . LEU A 1 139 ? 14.788 -22.047 -10.169 1.00 85.38 139 LEU A C 1
ATOM 1156 O O . LEU A 1 139 ? 14.271 -22.995 -10.758 1.00 85.38 139 LEU A O 1
ATOM 1160 N N . LYS A 1 140 ? 15.219 -22.148 -8.915 1.00 86.50 140 LYS A N 1
ATOM 1161 C CA . LYS A 1 140 ? 15.095 -23.356 -8.096 1.00 86.50 140 LYS A CA 1
ATOM 1162 C C . LYS A 1 140 ? 14.546 -23.016 -6.719 1.00 86.50 140 LYS A C 1
ATOM 1164 O O . LYS A 1 140 ? 14.632 -21.877 -6.272 1.00 86.50 140 LYS A O 1
ATOM 1169 N N . TYR A 1 141 ? 13.987 -24.012 -6.043 1.00 86.12 141 TYR A N 1
ATOM 1170 C CA . TYR A 1 141 ? 13.425 -23.875 -4.702 1.00 86.12 141 TYR A CA 1
ATOM 1171 C C . TYR A 1 141 ? 14.223 -24.721 -3.705 1.00 86.12 141 TYR A C 1
ATOM 1173 O O . TYR A 1 141 ? 14.533 -25.881 -3.984 1.00 86.12 141 TYR A O 1
ATOM 1181 N N . ASP A 1 142 ? 14.584 -24.133 -2.564 1.00 88.00 142 ASP A N 1
ATOM 1182 C CA . ASP A 1 142 ? 15.233 -24.822 -1.447 1.00 88.00 142 ASP A CA 1
ATOM 1183 C C . ASP A 1 142 ? 14.195 -25.085 -0.337 1.00 88.00 142 ASP A C 1
ATOM 1185 O O . ASP A 1 142 ? 13.843 -24.153 0.397 1.00 88.00 142 ASP A O 1
ATOM 1189 N N . PRO A 1 143 ? 13.706 -26.331 -0.174 1.00 82.12 143 PRO A N 1
ATOM 1190 C CA . PRO A 1 143 ? 12.704 -26.656 0.838 1.00 82.12 143 PRO A CA 1
ATOM 1191 C C . PRO A 1 143 ? 13.233 -26.525 2.270 1.00 82.12 143 PRO A C 1
ATOM 1193 O O . PRO A 1 143 ? 12.445 -26.286 3.179 1.00 82.12 143 PRO A O 1
ATOM 1196 N N . GLY A 1 144 ? 14.549 -26.637 2.489 1.00 87.69 144 GLY A N 1
ATOM 1197 C CA . GLY A 1 144 ? 15.143 -26.477 3.817 1.00 87.69 144 GLY A CA 1
ATOM 1198 C C . GLY A 1 144 ? 15.119 -25.028 4.301 1.00 87.69 144 GLY A C 1
ATOM 1199 O O . GLY A 1 144 ? 15.076 -24.778 5.503 1.00 87.69 144 GLY A O 1
ATOM 1200 N N . LYS A 1 145 ? 15.124 -24.069 3.368 1.00 79.44 145 LYS A N 1
ATOM 1201 C CA . LYS A 1 145 ? 15.071 -22.629 3.663 1.00 79.44 145 LYS A CA 1
ATOM 1202 C C . LYS A 1 145 ? 13.729 -21.984 3.346 1.00 79.44 145 LYS A C 1
ATOM 1204 O O . LYS A 1 145 ? 13.530 -20.837 3.733 1.00 79.44 145 LYS A O 1
ATOM 1209 N N . ASN A 1 146 ? 12.838 -22.696 2.656 1.00 80.56 146 ASN A N 1
ATOM 1210 C CA . ASN A 1 146 ? 11.580 -22.166 2.132 1.00 80.56 146 ASN A CA 1
ATOM 1211 C C . ASN A 1 146 ? 11.800 -20.895 1.285 1.00 80.56 146 ASN A C 1
ATOM 1213 O O . ASN A 1 146 ? 11.139 -19.874 1.468 1.00 80.56 146 ASN A O 1
ATOM 1217 N N . LEU A 1 147 ? 12.807 -20.934 0.404 1.00 82.62 147 LEU A N 1
ATOM 1218 C CA . LEU A 1 147 ? 13.200 -19.804 -0.440 1.00 82.62 147 LEU A CA 1
ATOM 1219 C C . LEU A 1 147 ? 13.526 -20.262 -1.857 1.00 82.62 147 LEU A C 1
ATOM 1221 O O . LEU A 1 147 ? 14.135 -21.313 -2.073 1.00 82.62 147 LEU A O 1
ATOM 1225 N N . TYR A 1 148 ? 13.193 -19.410 -2.820 1.00 86.19 148 TYR A N 1
ATOM 1226 C CA . TYR A 1 148 ? 13.673 -19.546 -4.185 1.00 86.19 148 TYR A CA 1
ATOM 1227 C C . TYR A 1 148 ? 15.101 -19.005 -4.328 1.00 86.19 148 TYR A C 1
ATOM 1229 O O . TYR A 1 148 ? 15.520 -18.075 -3.633 1.00 86.19 148 TYR A O 1
ATOM 1237 N N . TYR A 1 149 ? 15.863 -19.580 -5.252 1.00 88.06 149 TYR A N 1
ATOM 1238 C CA . TYR A 1 149 ? 17.187 -19.111 -5.628 1.00 88.06 149 TYR A CA 1
ATOM 1239 C C . TYR A 1 149 ? 17.398 -19.202 -7.135 1.00 88.06 149 TYR A C 1
ATOM 1241 O O . TYR A 1 149 ? 16.866 -20.078 -7.812 1.00 88.06 149 TYR A O 1
ATOM 1249 N N . LEU A 1 150 ? 18.206 -18.279 -7.637 1.00 88.69 150 LEU A N 1
ATOM 1250 C CA . LEU A 1 150 ? 18.652 -18.212 -9.016 1.00 88.69 150 LEU A CA 1
ATOM 1251 C C . LEU A 1 150 ? 20.002 -18.911 -9.148 1.00 88.69 150 LEU A C 1
ATOM 1253 O O . LEU A 1 150 ? 20.917 -18.654 -8.358 1.00 88.69 150 LEU A O 1
ATOM 1257 N N . GLU A 1 151 ? 20.134 -19.771 -10.153 1.00 92.06 151 GLU A N 1
ATOM 1258 C CA . GLU A 1 151 ? 21.370 -20.470 -10.494 1.00 92.06 151 GLU A CA 1
ATOM 1259 C C . GLU A 1 151 ? 21.723 -20.279 -11.975 1.00 92.06 151 GLU A C 1
ATOM 1261 O O . GLU A 1 151 ? 20.870 -20.407 -12.843 1.00 92.06 151 GLU A O 1
ATOM 1266 N N . LYS A 1 152 ? 22.984 -19.964 -12.288 1.00 90.50 152 LYS A N 1
ATOM 1267 C CA . LYS A 1 152 ? 23.462 -19.880 -13.677 1.00 90.50 152 LYS A CA 1
ATOM 1268 C C . LYS A 1 152 ? 24.929 -20.259 -13.768 1.00 90.50 152 LYS A C 1
ATOM 1270 O O . LYS A 1 152 ? 25.746 -19.787 -12.974 1.00 90.50 152 LYS A O 1
ATOM 1275 N N . ARG A 1 153 ? 25.285 -21.061 -14.773 1.00 90.31 153 ARG A N 1
ATOM 1276 C CA . ARG A 1 153 ? 26.686 -21.299 -15.138 1.00 90.31 153 ARG A CA 1
ATOM 1277 C C . ARG A 1 153 ? 27.155 -20.182 -16.063 1.00 90.31 153 ARG A C 1
ATOM 1279 O O . ARG A 1 153 ? 26.559 -19.945 -17.109 1.00 90.31 153 ARG A O 1
ATOM 1286 N N . VAL A 1 154 ? 28.215 -19.490 -15.667 1.00 87.12 154 VAL A N 1
ATOM 1287 C CA . VAL A 1 154 ? 28.754 -18.342 -16.396 1.00 87.12 154 VAL A CA 1
ATOM 1288 C C . VAL A 1 154 ? 30.243 -18.548 -16.617 1.00 87.12 154 VAL A C 1
ATOM 1290 O O . VAL A 1 154 ? 30.984 -18.782 -15.664 1.00 87.12 154 VAL A O 1
ATOM 1293 N N . SER A 1 155 ? 30.668 -18.434 -17.872 1.00 85.62 155 SER A N 1
ATOM 1294 C CA . SER A 1 155 ? 32.082 -18.406 -18.236 1.00 85.62 155 SER A CA 1
ATOM 1295 C C . SER A 1 155 ? 32.633 -16.999 -18.056 1.00 85.62 155 SER A C 1
ATOM 1297 O O . SER A 1 155 ? 32.015 -16.038 -18.528 1.00 85.62 155 SER A O 1
ATOM 1299 N N . PHE A 1 156 ? 33.765 -16.867 -17.373 1.00 83.38 156 PHE A N 1
ATOM 1300 C CA . PHE A 1 156 ? 34.446 -15.592 -17.164 1.00 83.38 156 PHE A CA 1
ATOM 1301 C C . PHE A 1 156 ? 35.827 -15.606 -17.799 1.00 83.38 156 PHE A C 1
ATOM 1303 O O . PHE A 1 156 ? 36.594 -16.537 -17.574 1.00 83.38 156 PHE A O 1
ATOM 1310 N N . GLY A 1 157 ? 36.182 -14.537 -18.505 1.00 82.06 157 GLY A N 1
ATOM 1311 C CA . GLY A 1 157 ? 37.557 -14.212 -18.861 1.00 82.06 157 GLY A CA 1
ATOM 1312 C C . GLY A 1 157 ? 38.394 -13.778 -17.652 1.00 82.06 157 GLY A C 1
ATOM 1313 O O . GLY A 1 157 ? 37.905 -13.678 -16.523 1.00 82.06 157 GLY A O 1
ATOM 1314 N N . SER A 1 158 ? 39.680 -13.511 -17.889 1.00 81.38 158 SER A N 1
ATOM 1315 C CA . SER A 1 158 ? 40.589 -12.985 -16.860 1.00 81.38 158 SER A CA 1
ATOM 1316 C C . SER A 1 158 ? 40.089 -11.641 -16.321 1.00 81.38 158 SER A C 1
ATOM 1318 O O . SER A 1 158 ? 39.759 -10.752 -17.103 1.00 81.38 158 SER A O 1
ATOM 1320 N N . ASN A 1 159 ? 40.012 -11.509 -14.991 1.00 80.81 159 ASN A N 1
ATOM 1321 C CA . ASN A 1 159 ? 39.504 -10.324 -14.281 1.00 80.81 159 ASN A CA 1
ATOM 1322 C C . ASN A 1 159 ? 38.110 -9.823 -14.707 1.00 80.81 159 ASN A C 1
ATOM 1324 O O . ASN A 1 159 ? 37.688 -8.735 -14.299 1.00 80.81 159 ASN A O 1
ATOM 1328 N N . GLU A 1 160 ? 37.371 -10.606 -15.495 1.00 81.50 160 GLU A N 1
ATOM 1329 C CA . GLU A 1 160 ? 36.094 -10.183 -16.045 1.00 81.50 160 GLU A CA 1
ATOM 1330 C C . GLU A 1 160 ? 35.049 -10.091 -14.929 1.00 81.50 160 GLU A C 1
ATOM 1332 O O . GLU A 1 160 ? 34.924 -10.976 -14.075 1.00 81.50 160 GLU A O 1
ATOM 1337 N N . SER A 1 161 ? 34.293 -8.995 -14.938 1.00 83.25 161 SER A N 1
ATOM 1338 C CA . SER A 1 161 ? 33.130 -8.802 -14.078 1.00 83.25 161 SER A CA 1
ATOM 1339 C C . SER A 1 161 ? 31.882 -8.774 -14.944 1.00 83.25 161 SER A C 1
ATOM 1341 O O . SER A 1 161 ? 31.797 -7.973 -15.870 1.00 83.25 161 SER A O 1
ATOM 1343 N N . LYS A 1 162 ? 30.913 -9.633 -14.631 1.00 80.69 162 LYS A N 1
ATOM 1344 C CA . LYS A 1 162 ? 29.603 -9.645 -15.285 1.00 80.69 162 LYS A CA 1
ATOM 1345 C C . LYS A 1 162 ? 28.545 -9.171 -14.307 1.00 80.69 162 LYS A C 1
ATOM 1347 O O . LYS A 1 162 ? 28.574 -9.505 -13.118 1.00 80.69 162 LYS A O 1
ATOM 1352 N N . VAL A 1 163 ? 27.632 -8.367 -14.830 1.00 82.12 163 VAL A N 1
ATOM 1353 C CA . VAL A 1 163 ? 26.502 -7.810 -14.100 1.00 82.12 163 VAL A CA 1
ATOM 1354 C C . VAL A 1 163 ? 25.240 -8.361 -14.742 1.00 82.12 163 VAL A C 1
ATOM 1356 O O . VAL A 1 163 ? 25.076 -8.263 -15.954 1.00 82.12 163 VAL A O 1
ATOM 1359 N N . PHE A 1 164 ? 24.384 -8.966 -13.928 1.00 82.00 164 PHE A N 1
ATOM 1360 C CA . PHE A 1 164 ? 23.084 -9.470 -14.349 1.00 82.00 164 PHE A CA 1
ATOM 1361 C C . PHE A 1 164 ? 22.002 -8.690 -13.614 1.00 82.00 164 PHE A C 1
ATOM 1363 O O . PHE A 1 164 ? 22.106 -8.498 -12.401 1.00 82.00 164 PHE A O 1
ATOM 1370 N N . GLU A 1 165 ? 20.990 -8.240 -14.343 1.00 76.75 165 GLU A N 1
ATOM 1371 C CA . GLU A 1 165 ? 19.848 -7.517 -13.793 1.00 76.75 165 GLU A CA 1
ATOM 1372 C C . GLU A 1 165 ? 18.640 -8.445 -13.796 1.00 76.75 165 GLU A C 1
ATOM 1374 O O . GLU A 1 165 ? 18.194 -8.885 -14.847 1.00 76.75 165 GLU A O 1
ATOM 1379 N N . VAL A 1 166 ? 18.156 -8.786 -12.609 1.00 80.12 166 VAL A N 1
ATOM 1380 C CA . VAL A 1 166 ? 16.979 -9.633 -12.423 1.00 80.12 166 VAL A CA 1
ATOM 1381 C C . VAL A 1 166 ? 15.810 -8.732 -12.072 1.00 80.12 166 VAL A C 1
ATOM 1383 O O . VAL A 1 166 ? 15.911 -7.922 -11.151 1.00 80.12 166 VAL A O 1
ATOM 1386 N N . THR A 1 167 ? 14.696 -8.913 -12.764 1.00 78.62 167 THR A N 1
ATOM 1387 C CA . THR A 1 167 ? 13.508 -8.079 -12.624 1.00 78.62 167 THR A CA 1
ATOM 1388 C C . THR A 1 167 ? 12.404 -8.886 -11.951 1.00 78.62 167 THR A C 1
ATOM 1390 O O . THR A 1 167 ? 11.996 -9.935 -12.452 1.00 78.62 167 THR A O 1
ATOM 1393 N N . ILE A 1 168 ? 11.937 -8.422 -10.792 1.00 80.62 168 ILE A N 1
ATOM 1394 C CA . ILE A 1 168 ? 10.946 -9.118 -9.959 1.00 80.62 168 ILE A CA 1
ATOM 1395 C C . ILE A 1 168 ? 9.776 -8.189 -9.708 1.00 80.62 168 ILE A C 1
ATOM 1397 O O . ILE A 1 168 ? 9.980 -7.003 -9.477 1.00 80.62 168 ILE A O 1
ATOM 1401 N N . LYS A 1 169 ? 8.562 -8.721 -9.676 1.00 79.06 169 LYS A N 1
ATOM 1402 C CA . LYS A 1 169 ? 7.397 -7.976 -9.250 1.00 79.06 169 LYS A CA 1
ATOM 1403 C C . LYS A 1 169 ? 7.516 -7.569 -7.778 1.00 79.06 169 LYS A C 1
ATOM 1405 O O . LYS A 1 169 ? 7.879 -8.385 -6.931 1.00 79.06 169 LYS A O 1
ATOM 1410 N N . ASN A 1 170 ? 7.252 -6.300 -7.469 1.00 76.19 170 ASN A N 1
ATOM 1411 C CA . ASN A 1 170 ? 7.312 -5.800 -6.096 1.00 76.19 170 ASN A CA 1
ATOM 1412 C C . ASN A 1 170 ? 6.138 -6.372 -5.292 1.00 76.19 170 ASN A C 1
ATOM 1414 O O . ASN A 1 170 ? 4.995 -5.965 -5.477 1.00 76.19 170 ASN A O 1
ATOM 1418 N N . VAL A 1 171 ? 6.434 -7.326 -4.413 1.00 74.12 171 VAL A N 1
ATOM 1419 C CA . VAL A 1 171 ? 5.457 -7.946 -3.503 1.00 74.12 171 VAL A CA 1
ATOM 1420 C C . VAL A 1 171 ? 5.498 -7.349 -2.094 1.00 74.12 171 VAL A C 1
ATOM 1422 O O . VAL A 1 171 ? 4.704 -7.730 -1.241 1.00 74.12 171 VAL A O 1
ATOM 1425 N N . TRP A 1 172 ? 6.416 -6.414 -1.838 1.00 79.12 172 TRP A N 1
ATOM 1426 C CA . TRP A 1 172 ? 6.701 -5.861 -0.512 1.00 79.12 172 TRP A CA 1
ATOM 1427 C C . TRP A 1 172 ? 6.088 -4.473 -0.328 1.00 79.12 172 TRP A C 1
ATOM 1429 O O . TRP A 1 172 ? 6.733 -3.546 0.162 1.00 79.12 172 TRP A O 1
ATOM 1439 N N . VAL A 1 173 ? 4.828 -4.329 -0.734 1.00 73.81 173 VAL A N 1
ATOM 1440 C CA . VAL A 1 173 ? 4.069 -3.081 -0.624 1.00 73.81 173 VAL A CA 1
ATOM 1441 C C . 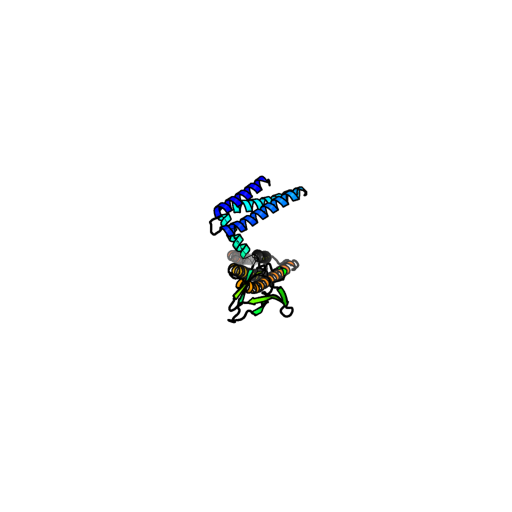VAL A 1 173 ? 2.788 -3.350 0.149 1.00 73.81 173 VAL A C 1
ATOM 1443 O O . VAL A 1 173 ? 1.956 -4.159 -0.252 1.00 73.81 173 VAL A O 1
ATOM 1446 N N . THR A 1 174 ? 2.618 -2.645 1.259 1.00 77.56 174 THR A N 1
ATOM 1447 C CA . THR A 1 174 ? 1.308 -2.417 1.867 1.00 77.56 174 THR A CA 1
ATOM 1448 C C . THR A 1 174 ? 0.653 -1.258 1.116 1.00 77.56 174 THR A C 1
ATOM 1450 O O . THR A 1 174 ? 1.282 -0.217 0.966 1.00 77.56 174 THR A O 1
ATOM 1453 N N . SER A 1 175 ? -0.561 -1.407 0.583 1.00 79.94 175 SER A N 1
ATOM 1454 C CA . SER A 1 175 ? -1.211 -0.265 -0.070 1.00 79.94 175 SER A CA 1
ATOM 1455 C C . SER A 1 175 ? -1.658 0.758 0.974 1.00 79.94 175 SER A C 1
ATOM 1457 O O . SER A 1 175 ? -2.168 0.389 2.034 1.00 79.94 175 SER A O 1
ATOM 1459 N N . GLU A 1 176 ? -1.480 2.044 0.669 1.00 83.19 176 GLU A N 1
ATOM 1460 C CA . GLU A 1 176 ? -1.959 3.130 1.529 1.00 83.19 176 GLU A CA 1
ATOM 1461 C C . GLU A 1 176 ? -3.478 3.041 1.725 1.00 83.19 176 GLU A C 1
ATOM 1463 O O . GLU A 1 176 ? -3.954 3.148 2.851 1.00 83.19 176 GLU A O 1
ATOM 1468 N N . GLU A 1 177 ? -4.218 2.720 0.660 1.00 82.00 177 GLU A N 1
ATOM 1469 C CA . GLU A 1 177 ? -5.662 2.456 0.700 1.00 82.00 177 GLU A CA 1
ATOM 1470 C C . GLU A 1 177 ? -6.024 1.417 1.769 1.00 82.00 177 GLU A C 1
ATOM 1472 O O . GLU A 1 177 ? -6.878 1.670 2.611 1.00 82.00 177 GLU A O 1
ATOM 1477 N N . LYS A 1 178 ? -5.302 0.289 1.833 1.00 84.94 178 LYS A N 1
ATOM 1478 C CA . LYS A 1 178 ? -5.563 -0.754 2.835 1.00 84.94 178 LYS A CA 1
ATOM 1479 C C . LYS A 1 178 ? -5.342 -0.253 4.264 1.00 84.94 178 LYS A C 1
ATOM 1481 O O . LYS A 1 178 ? -6.071 -0.654 5.169 1.00 84.94 178 LYS A O 1
ATOM 1486 N N . VAL A 1 179 ? -4.327 0.585 4.490 1.00 91.94 179 VAL A N 1
ATOM 1487 C CA . VAL A 1 179 ? -4.077 1.192 5.810 1.00 91.94 179 VAL A CA 1
ATOM 1488 C C . VAL A 1 179 ? -5.205 2.162 6.162 1.00 91.94 179 VAL A C 1
ATOM 1490 O O . VAL A 1 179 ? -5.721 2.127 7.278 1.00 91.94 179 VAL A O 1
ATOM 1493 N N . GLN A 1 180 ? -5.618 2.994 5.207 1.00 91.56 180 GLN A N 1
ATOM 1494 C CA . GLN A 1 180 ? -6.688 3.971 5.392 1.00 91.56 180 GLN A CA 1
ATOM 1495 C C . GLN A 1 180 ? -8.045 3.301 5.646 1.00 91.56 180 GLN A C 1
ATOM 1497 O O . GLN A 1 180 ? -8.760 3.723 6.553 1.00 91.56 180 GLN A O 1
ATOM 1502 N N . ASP A 1 181 ? -8.372 2.221 4.936 1.00 92.25 181 ASP A N 1
ATOM 1503 C CA . ASP A 1 181 ? -9.591 1.435 5.158 1.00 92.25 181 ASP A CA 1
ATOM 1504 C C . ASP A 1 181 ? -9.660 0.884 6.584 1.00 92.25 181 ASP A C 1
ATOM 1506 O O . ASP A 1 181 ? -10.704 0.941 7.233 1.00 92.25 181 ASP A O 1
ATOM 1510 N N . LYS A 1 182 ? -8.529 0.400 7.109 1.00 96.31 182 LYS A N 1
ATOM 1511 C CA . LYS A 1 182 ? -8.419 -0.086 8.490 1.00 96.31 182 LYS A CA 1
ATOM 1512 C C . LYS A 1 182 ? -8.584 1.033 9.512 1.00 96.31 182 LYS A C 1
ATOM 1514 O O . LYS A 1 182 ? -9.286 0.857 10.504 1.00 96.31 182 LYS A O 1
ATOM 1519 N N . MET A 1 183 ? -7.970 2.191 9.270 1.00 96.81 183 MET A N 1
ATOM 1520 C CA . MET A 1 183 ? -8.146 3.369 10.127 1.00 96.81 183 MET A CA 1
ATOM 1521 C C . MET A 1 183 ? -9.603 3.841 10.134 1.00 96.81 183 MET A C 1
ATOM 1523 O O . MET A 1 183 ? -10.136 4.168 11.191 1.00 96.81 183 MET A O 1
ATOM 1527 N N . LYS A 1 184 ? -10.264 3.822 8.974 1.00 97.44 184 LYS A N 1
ATOM 1528 C CA . LYS A 1 184 ? -11.683 4.156 8.849 1.00 97.44 184 LYS A CA 1
ATOM 1529 C C . LYS A 1 184 ? -12.564 3.166 9.607 1.00 97.44 184 LYS A C 1
ATOM 1531 O O . LYS A 1 184 ? -13.416 3.590 10.378 1.00 97.44 184 LYS A O 1
ATOM 1536 N N . GLU A 1 185 ? -12.320 1.866 9.447 1.00 97.62 185 GLU A N 1
ATOM 1537 C CA . GLU A 1 185 ? -13.022 0.830 10.210 1.00 97.62 185 GLU A CA 1
ATOM 1538 C C . GLU A 1 185 ? -12.883 1.059 11.725 1.00 97.62 185 GLU A C 1
ATOM 1540 O O . GLU A 1 185 ? -13.856 0.964 12.476 1.00 97.62 185 GLU A O 1
ATOM 1545 N N . ALA A 1 186 ? -11.676 1.398 12.180 1.00 98.19 186 ALA A N 1
ATOM 1546 C CA . ALA A 1 186 ? -11.415 1.695 13.579 1.00 98.19 186 ALA A CA 1
ATOM 1547 C C . ALA A 1 186 ? -12.178 2.933 14.077 1.00 98.19 186 ALA A C 1
ATOM 1549 O O . ALA A 1 186 ? -12.698 2.902 15.194 1.00 98.19 186 ALA A O 1
ATOM 1550 N N . ASP A 1 187 ? -12.271 4.002 13.277 1.00 98.00 187 ASP A N 1
ATOM 1551 C CA . ASP A 1 187 ? -13.058 5.188 13.642 1.00 98.00 187 ASP A CA 1
ATOM 1552 C C . ASP A 1 187 ? -14.550 4.853 13.743 1.00 98.00 187 ASP A C 1
ATOM 1554 O O . ASP A 1 187 ? -15.186 5.182 14.744 1.00 98.00 187 ASP A O 1
ATOM 1558 N N . ASP A 1 188 ? -15.089 4.114 12.769 1.00 97.25 188 ASP A N 1
ATOM 1559 C CA . ASP A 1 188 ? -16.489 3.678 12.770 1.00 97.25 188 ASP A CA 1
ATOM 1560 C C . ASP A 1 188 ? -16.822 2.868 14.038 1.00 97.25 188 ASP A C 1
ATOM 1562 O O . ASP A 1 188 ? -17.865 3.073 14.667 1.00 97.25 188 ASP A O 1
ATOM 1566 N N . LEU A 1 189 ? -15.923 1.969 14.461 1.00 97.44 189 LEU A N 1
ATOM 1567 C CA . LEU A 1 189 ? -16.071 1.207 15.705 1.00 97.44 189 LEU A CA 1
ATOM 1568 C C . LEU A 1 189 ? -15.966 2.104 16.942 1.00 97.44 189 LEU A C 1
ATOM 1570 O O . LEU A 1 189 ? -16.794 2.000 17.845 1.00 97.44 189 LEU A O 1
ATOM 1574 N N . ARG A 1 190 ? -14.984 3.007 16.985 1.00 97.44 190 ARG A N 1
ATOM 1575 C CA . ARG A 1 190 ? -14.781 3.951 18.093 1.00 97.44 190 ARG A CA 1
ATOM 1576 C C . ARG A 1 190 ? -15.997 4.852 18.298 1.00 97.44 190 ARG A C 1
ATOM 1578 O O . ARG A 1 190 ? -16.400 5.068 19.439 1.00 97.44 190 ARG A O 1
ATOM 1585 N N . VAL A 1 191 ? -16.612 5.348 17.223 1.00 96.50 191 VAL A N 1
ATOM 1586 C CA . VAL A 1 191 ? -17.814 6.197 17.288 1.00 96.50 191 VAL A CA 1
ATOM 1587 C C . VAL A 1 191 ? -18.966 5.487 18.007 1.00 96.50 191 VAL A C 1
ATOM 1589 O O . VAL A 1 191 ? -19.683 6.123 18.779 1.00 96.50 191 VAL A O 1
ATOM 1592 N N . LYS A 1 192 ? -19.114 4.167 17.836 1.00 94.31 192 LYS A N 1
ATOM 1593 C CA . LYS A 1 192 ? -20.130 3.373 18.551 1.00 94.31 192 LYS A CA 1
ATOM 1594 C C . LYS A 1 192 ? -19.891 3.288 20.063 1.00 94.31 192 LYS A C 1
ATOM 1596 O O . LYS A 1 192 ? -20.827 3.009 20.805 1.00 94.31 192 LYS A O 1
ATOM 1601 N N . LEU A 1 193 ? -18.661 3.524 20.521 1.00 93.69 193 LEU A N 1
ATOM 1602 C CA . LEU A 1 193 ? -18.277 3.466 21.935 1.00 93.69 193 LEU A CA 1
ATOM 1603 C C . LEU A 1 193 ? -18.473 4.803 22.668 1.00 93.69 193 LEU A C 1
ATOM 1605 O O . LEU A 1 193 ? -18.293 4.857 23.886 1.00 93.69 193 LEU A O 1
ATOM 1609 N N . VAL A 1 194 ? -18.838 5.881 21.969 1.00 93.06 194 VAL A N 1
ATOM 1610 C CA . VAL A 1 194 ? -19.045 7.209 22.570 1.00 93.06 194 VAL A CA 1
ATOM 1611 C C . VAL A 1 194 ? -20.230 7.185 23.544 1.00 93.06 194 VAL A C 1
ATOM 1613 O O . VAL A 1 194 ? -21.275 6.606 23.254 1.00 93.06 194 VAL A O 1
ATOM 1616 N N . ASN A 1 195 ? -20.090 7.849 24.696 1.00 91.44 195 ASN A N 1
ATOM 1617 C CA . ASN A 1 195 ? -21.021 7.823 25.831 1.00 91.44 195 ASN A CA 1
ATOM 1618 C C . ASN A 1 195 ? -21.184 6.446 26.501 1.00 91.44 195 ASN A C 1
ATOM 1620 O O . ASN A 1 195 ? -22.154 6.227 27.231 1.00 91.44 195 ASN A O 1
ATOM 1624 N N . THR A 1 196 ? -20.254 5.516 26.281 1.00 92.56 196 THR A N 1
ATOM 1625 C CA . THR A 1 196 ? -20.219 4.222 26.978 1.00 92.56 196 THR A CA 1
ATOM 1626 C C . THR A 1 196 ? -19.086 4.189 28.000 1.00 92.56 196 THR A C 1
ATOM 1628 O O . THR A 1 196 ? -18.193 5.036 27.995 1.00 92.56 196 THR A O 1
ATOM 1631 N N . GLN A 1 197 ? -19.067 3.169 28.861 1.00 91.38 197 GLN A N 1
ATOM 1632 C CA . GLN A 1 197 ? -17.943 2.945 29.780 1.00 91.38 197 GLN A CA 1
ATOM 1633 C C . GLN A 1 197 ? -16.610 2.651 29.065 1.00 91.38 197 GLN A C 1
ATOM 1635 O O . GLN A 1 197 ? -15.554 2.730 29.688 1.00 91.38 197 GLN A O 1
ATOM 1640 N N . TYR A 1 198 ? -16.655 2.336 27.767 1.00 96.12 198 TYR A N 1
ATOM 1641 C CA . TYR A 1 198 ? -15.491 2.004 26.951 1.00 96.12 198 TYR A CA 1
ATOM 1642 C C . TYR A 1 198 ? -14.994 3.170 26.094 1.00 96.12 198 TYR A C 1
ATOM 1644 O O . TYR A 1 198 ? -14.049 2.977 25.339 1.00 96.12 198 TYR A O 1
ATOM 1652 N N . GLU A 1 199 ? -15.584 4.368 26.191 1.00 94.50 199 GLU A N 1
ATOM 1653 C CA . GLU A 1 199 ? -15.223 5.514 25.342 1.00 94.50 199 GLU A CA 1
ATOM 1654 C C . GLU A 1 199 ? -13.719 5.830 25.393 1.00 94.50 199 GLU A C 1
ATOM 1656 O O . GLU A 1 199 ? -13.066 5.916 24.353 1.00 94.50 199 GLU A O 1
ATOM 1661 N N . THR A 1 200 ? -13.146 5.930 26.597 1.00 96.06 200 THR A N 1
ATOM 1662 C CA . THR A 1 200 ? -11.713 6.212 26.782 1.00 96.06 200 THR A CA 1
ATOM 1663 C C . THR A 1 200 ? -10.842 5.119 26.168 1.00 96.06 200 THR A C 1
ATOM 1665 O O . THR A 1 200 ? -9.939 5.419 25.392 1.00 96.06 200 THR A O 1
ATOM 1668 N N . THR A 1 201 ? -11.137 3.850 26.460 1.00 96.94 201 THR A N 1
ATOM 1669 C CA . THR A 1 201 ? -10.387 2.707 25.915 1.00 96.94 201 THR A CA 1
ATOM 1670 C C . THR A 1 201 ? -10.516 2.625 24.394 1.00 96.94 201 THR A C 1
ATOM 1672 O O . THR A 1 201 ? -9.538 2.354 23.702 1.00 96.94 201 THR A O 1
ATOM 1675 N N . GLY A 1 202 ? -11.702 2.911 23.853 1.00 97.81 202 GLY A N 1
ATOM 1676 C CA . GLY A 1 202 ? -11.939 2.984 22.416 1.00 97.81 202 GLY A CA 1
ATOM 1677 C C . GLY A 1 202 ? -11.104 4.073 21.745 1.00 97.81 202 GLY A C 1
ATOM 1678 O O . GLY A 1 202 ? -10.499 3.837 20.701 1.00 97.81 202 GLY A O 1
ATOM 1679 N N . GLN A 1 203 ? -11.012 5.252 22.367 1.00 97.94 203 GLN A N 1
ATOM 1680 C CA . GLN A 1 203 ? -10.177 6.344 21.869 1.00 97.94 203 GLN A CA 1
ATOM 1681 C C . GLN A 1 203 ? -8.679 6.009 21.934 1.00 97.94 203 GLN A C 1
ATOM 1683 O O . GLN A 1 203 ? -7.944 6.345 21.007 1.00 97.94 203 GLN A O 1
ATOM 1688 N N . GLU A 1 204 ? -8.217 5.343 22.994 1.00 98.12 204 GLU A N 1
ATOM 1689 C CA . GLU A 1 204 ? -6.823 4.898 23.126 1.00 98.12 204 GLU A CA 1
ATOM 1690 C C . GLU A 1 204 ? -6.434 3.906 22.022 1.00 98.12 204 GLU A C 1
ATOM 1692 O O . GLU A 1 204 ? -5.413 4.105 21.362 1.00 98.12 204 GLU A O 1
ATOM 1697 N N . LEU A 1 205 ? -7.274 2.896 21.764 1.00 97.88 205 LEU A N 1
ATOM 1698 C CA . LEU A 1 205 ? -7.056 1.917 20.691 1.00 97.88 205 LEU A CA 1
ATOM 1699 C C . LEU A 1 205 ? -7.057 2.578 19.307 1.00 97.88 205 LEU A C 1
ATOM 1701 O O . LEU A 1 205 ? -6.210 2.265 18.473 1.00 97.88 205 LEU A O 1
ATOM 1705 N N . TYR A 1 206 ? -7.966 3.524 19.062 1.00 98.25 206 TYR A N 1
ATOM 1706 C CA . TYR A 1 206 ? -7.981 4.281 17.810 1.00 98.25 206 TYR A CA 1
ATOM 1707 C C . TYR A 1 206 ? -6.700 5.106 17.617 1.00 98.25 206 TYR A C 1
ATOM 1709 O O . TYR A 1 206 ? -6.106 5.093 16.540 1.00 98.25 206 TYR A O 1
ATOM 1717 N N . ASN A 1 207 ? -6.230 5.789 18.665 1.00 98.19 207 ASN A N 1
ATOM 1718 C CA . ASN A 1 207 ? -4.997 6.573 18.598 1.00 98.19 207 ASN A CA 1
ATOM 1719 C C . ASN A 1 207 ? -3.770 5.686 18.317 1.00 98.19 207 ASN A C 1
ATOM 1721 O O . ASN A 1 207 ? -2.893 6.081 17.550 1.00 98.19 207 ASN A O 1
ATOM 1725 N N . GLU A 1 208 ? -3.707 4.490 18.909 1.00 97.69 208 GLU A N 1
ATOM 1726 C CA . GLU A 1 208 ? -2.673 3.494 18.604 1.00 97.69 208 GLU A CA 1
ATOM 1727 C C . GLU A 1 208 ? -2.701 3.102 17.119 1.00 97.69 208 GLU A C 1
ATOM 1729 O O . GLU A 1 208 ? -1.665 3.146 16.451 1.00 97.69 208 GLU A O 1
ATOM 1734 N N . ILE A 1 209 ? -3.888 2.796 16.584 1.00 98.25 209 ILE A N 1
ATOM 1735 C CA . ILE A 1 209 ? -4.086 2.458 15.169 1.00 98.25 209 ILE A CA 1
ATOM 1736 C C . ILE A 1 209 ? -3.633 3.607 14.264 1.00 98.25 209 ILE A C 1
ATOM 1738 O O . ILE A 1 209 ? -2.915 3.364 13.294 1.00 98.25 209 ILE A O 1
ATOM 1742 N N . GLU A 1 210 ? -3.974 4.859 14.587 1.00 97.31 210 GLU A N 1
ATOM 1743 C CA . GLU A 1 210 ? -3.516 6.009 13.805 1.00 97.31 210 GLU A CA 1
ATOM 1744 C C . GLU A 1 210 ? -1.992 6.152 13.802 1.00 97.31 210 GLU A C 1
ATOM 1746 O O . GLU A 1 210 ? -1.402 6.437 12.758 1.00 97.31 210 GLU A O 1
ATOM 1751 N N . VAL A 1 211 ? -1.346 5.986 14.960 1.00 98.00 211 VAL A N 1
ATOM 1752 C CA . VAL A 1 211 ? 0.115 6.096 15.083 1.00 98.00 211 VAL A CA 1
ATOM 1753 C C . VAL A 1 211 ? 0.799 5.010 14.256 1.00 98.00 211 VAL A C 1
ATOM 1755 O O . VAL A 1 211 ? 1.738 5.303 13.513 1.00 98.00 211 VAL A O 1
ATOM 1758 N N . LEU A 1 212 ? 0.317 3.768 14.344 1.00 97.19 212 LEU A N 1
ATOM 1759 C CA . LEU A 1 212 ? 0.842 2.652 13.560 1.00 97.19 212 LEU A CA 1
ATOM 1760 C C . LEU A 1 212 ? 0.597 2.852 12.060 1.00 97.19 212 LEU A C 1
ATOM 1762 O O . LEU A 1 212 ? 1.522 2.658 11.270 1.00 97.19 212 LEU A O 1
ATOM 1766 N N . GLY A 1 213 ? -0.606 3.282 11.672 1.00 95.56 213 GLY A N 1
ATOM 1767 C CA . GLY A 1 213 ? -0.982 3.530 10.281 1.00 95.56 213 GLY A CA 1
ATOM 1768 C C . GLY A 1 213 ? -0.121 4.614 9.635 1.00 95.56 213 GLY A C 1
ATOM 1769 O O . GLY A 1 213 ? 0.492 4.375 8.593 1.00 95.56 213 GLY A O 1
ATOM 1770 N N . LYS A 1 214 ? 0.032 5.765 10.304 1.00 95.12 214 LYS A N 1
ATOM 1771 C CA . LYS A 1 214 ? 0.926 6.850 9.860 1.00 95.12 214 LYS A CA 1
ATOM 1772 C C . LYS A 1 214 ? 2.368 6.361 9.720 1.00 95.12 214 LYS A C 1
ATOM 1774 O O . LYS A 1 214 ? 2.995 6.588 8.691 1.00 95.12 214 LYS A O 1
ATOM 1779 N N . ALA A 1 215 ? 2.869 5.599 10.694 1.00 93.88 215 ALA A N 1
ATOM 1780 C CA . ALA A 1 215 ? 4.227 5.063 10.644 1.00 93.88 215 ALA A CA 1
ATOM 1781 C C . ALA A 1 215 ? 4.461 4.076 9.482 1.00 93.88 215 ALA A C 1
ATOM 1783 O O . ALA A 1 215 ? 5.588 3.991 8.987 1.00 93.88 215 ALA A O 1
ATOM 1784 N N . ILE A 1 216 ? 3.441 3.316 9.060 1.00 91.88 216 ILE A N 1
ATOM 1785 C CA . ILE A 1 216 ? 3.512 2.461 7.863 1.00 91.88 216 ILE A CA 1
ATOM 1786 C C . ILE A 1 216 ? 3.632 3.335 6.613 1.00 91.88 216 ILE A C 1
ATOM 1788 O O . ILE A 1 216 ? 4.582 3.156 5.850 1.00 91.88 216 ILE A O 1
ATOM 1792 N N . ILE A 1 217 ? 2.717 4.293 6.444 1.00 88.50 217 ILE A N 1
ATOM 1793 C CA . ILE A 1 217 ? 2.653 5.174 5.268 1.00 88.50 217 ILE A CA 1
ATOM 1794 C C . ILE A 1 217 ? 3.956 5.973 5.121 1.00 88.50 217 ILE A C 1
ATOM 1796 O O . ILE A 1 217 ? 4.592 5.939 4.067 1.00 88.50 217 ILE A O 1
ATOM 1800 N N . ASP A 1 218 ? 4.422 6.609 6.198 1.00 88.50 218 ASP A N 1
ATOM 1801 C CA . ASP A 1 218 ? 5.656 7.401 6.203 1.00 88.50 218 ASP A CA 1
ATOM 1802 C C . ASP A 1 218 ? 6.886 6.555 5.843 1.00 88.50 218 ASP A C 1
ATOM 1804 O O . ASP A 1 218 ? 7.769 6.989 5.095 1.00 88.50 218 ASP A O 1
ATOM 1808 N N . LEU A 1 219 ? 6.960 5.322 6.356 1.00 86.50 219 LEU A N 1
ATOM 1809 C CA . LEU A 1 219 ? 8.088 4.434 6.084 1.00 86.50 219 LEU A CA 1
ATOM 1810 C C . LEU A 1 219 ? 8.090 3.940 4.633 1.00 86.50 219 LEU A C 1
ATOM 1812 O O . LEU A 1 219 ? 9.155 3.823 4.027 1.00 86.50 219 LEU A O 1
ATOM 1816 N N . GLN A 1 220 ? 6.920 3.677 4.053 1.00 81.19 220 GLN A N 1
ATOM 1817 C CA . GLN A 1 220 ? 6.831 3.310 2.641 1.00 81.19 220 GLN A CA 1
ATOM 1818 C C . GLN A 1 220 ? 7.206 4.474 1.731 1.00 81.19 220 GLN A C 1
ATOM 1820 O O . GLN A 1 220 ? 8.038 4.298 0.847 1.00 81.19 220 GLN A O 1
ATOM 1825 N N . ASN A 1 221 ? 6.686 5.668 2.011 1.00 79.69 221 ASN A N 1
ATOM 1826 C CA . ASN A 1 221 ? 6.944 6.861 1.207 1.00 79.69 221 ASN A CA 1
ATOM 1827 C C . ASN A 1 221 ? 8.401 7.347 1.291 1.00 79.69 221 ASN A C 1
ATOM 1829 O O . ASN A 1 221 ? 8.889 8.024 0.389 1.00 79.69 221 ASN A O 1
ATOM 1833 N N . SER A 1 222 ? 9.113 7.013 2.370 1.00 76.69 222 SER A N 1
ATOM 1834 C CA . SER A 1 222 ? 10.523 7.380 2.555 1.00 76.69 222 SER A CA 1
ATOM 1835 C C . SER A 1 222 ? 11.524 6.335 2.049 1.00 76.69 222 SER A C 1
ATOM 1837 O O . SER A 1 222 ? 12.716 6.642 1.978 1.00 76.69 222 SER A O 1
ATOM 1839 N N . SER A 1 223 ? 11.072 5.130 1.683 1.00 73.00 223 SER A N 1
ATOM 1840 C CA . SER A 1 223 ? 11.938 4.051 1.192 1.00 73.00 223 SER A CA 1
ATOM 1841 C C . SER A 1 223 ? 12.422 4.336 -0.230 1.00 73.00 223 SER A C 1
ATOM 1843 O O . SER A 1 223 ? 11.611 4.521 -1.131 1.00 73.00 223 SER A O 1
ATOM 1845 N N . LYS A 1 224 ? 13.743 4.349 -0.455 1.00 68.94 224 LYS A N 1
ATOM 1846 C CA . LYS A 1 224 ? 14.336 4.750 -1.748 1.00 68.94 224 LYS A CA 1
ATOM 1847 C C . LYS A 1 224 ? 15.022 3.615 -2.495 1.00 68.94 224 LYS A C 1
ATOM 1849 O O . LYS A 1 224 ? 15.269 3.732 -3.691 1.00 68.94 224 LYS A O 1
ATOM 1854 N N . SER A 1 225 ? 15.378 2.534 -1.805 1.00 64.81 225 SER A N 1
ATOM 1855 C CA . SER A 1 225 ? 16.050 1.386 -2.420 1.00 64.81 225 SER A CA 1
ATOM 1856 C C . SER A 1 225 ? 15.264 0.090 -2.251 1.00 64.81 225 SER A C 1
ATOM 1858 O O . SER A 1 225 ? 14.568 -0.104 -1.260 1.00 64.81 225 SER A O 1
ATOM 1860 N N . ALA A 1 226 ? 15.450 -0.855 -3.177 1.00 65.75 226 ALA A N 1
ATOM 1861 C CA . ALA A 1 226 ? 14.843 -2.186 -3.088 1.00 65.75 226 ALA A CA 1
ATOM 1862 C C . ALA A 1 226 ? 15.160 -2.894 -1.756 1.00 65.75 226 ALA A C 1
ATOM 1864 O O . ALA A 1 226 ? 14.319 -3.597 -1.206 1.00 65.75 226 ALA A O 1
ATOM 1865 N N . LEU A 1 227 ? 16.367 -2.694 -1.218 1.00 68.25 227 LEU A N 1
ATOM 1866 C CA . LEU A 1 227 ? 16.784 -3.298 0.047 1.00 68.25 227 LEU A CA 1
ATOM 1867 C C . LEU A 1 227 ? 16.058 -2.666 1.242 1.00 68.25 227 LEU A C 1
ATOM 1869 O O . LEU A 1 227 ? 15.620 -3.394 2.130 1.00 68.25 227 LEU A O 1
ATOM 1873 N N . GLU A 1 228 ? 15.886 -1.342 1.238 1.00 69.81 228 GLU A N 1
ATOM 1874 C CA . GLU A 1 228 ? 15.075 -0.632 2.235 1.00 69.81 228 GLU A CA 1
ATOM 1875 C C . GLU A 1 228 ? 13.611 -1.065 2.168 1.00 69.81 228 GLU A C 1
ATOM 1877 O O . GLU A 1 228 ? 13.048 -1.403 3.202 1.00 69.81 228 GLU A O 1
ATOM 1882 N N . ILE A 1 229 ? 13.024 -1.149 0.969 1.00 75.31 229 ILE A N 1
ATOM 1883 C CA . ILE A 1 229 ? 11.635 -1.595 0.766 1.00 75.31 229 ILE A CA 1
ATOM 1884 C C . ILE A 1 229 ? 11.416 -2.981 1.394 1.00 75.31 229 ILE A C 1
ATOM 1886 O O . ILE A 1 229 ? 10.502 -3.162 2.197 1.00 75.31 229 ILE A O 1
ATOM 1890 N N . ILE A 1 230 ? 12.295 -3.947 1.100 1.00 73.25 230 ILE A N 1
ATOM 1891 C CA . ILE A 1 230 ? 12.197 -5.314 1.642 1.00 73.25 230 ILE A CA 1
ATOM 1892 C C . ILE A 1 230 ? 12.351 -5.327 3.166 1.00 73.25 230 ILE A C 1
ATOM 1894 O O . ILE A 1 230 ? 11.603 -6.017 3.860 1.00 73.25 230 ILE A O 1
ATOM 1898 N N . ALA A 1 231 ? 13.335 -4.598 3.700 1.00 75.31 231 ALA A N 1
ATOM 1899 C CA . ALA A 1 231 ? 13.580 -4.557 5.139 1.00 75.31 231 ALA A CA 1
ATOM 1900 C C . ALA A 1 231 ? 12.402 -3.917 5.890 1.00 75.31 231 ALA A C 1
ATOM 1902 O O . ALA A 1 231 ? 11.945 -4.441 6.908 1.00 75.31 231 ALA A O 1
ATOM 1903 N N . ASN A 1 232 ? 11.874 -2.821 5.350 1.00 82.62 232 ASN A N 1
ATOM 1904 C CA . ASN A 1 232 ? 10.773 -2.067 5.931 1.00 82.62 232 ASN A CA 1
ATOM 1905 C C . ASN A 1 232 ? 9.447 -2.826 5.857 1.00 82.62 232 ASN A C 1
ATOM 1907 O O . ASN A 1 232 ? 8.619 -2.691 6.755 1.00 82.62 232 ASN A O 1
ATOM 1911 N N . PHE A 1 233 ? 9.253 -3.677 4.848 1.00 83.81 233 PHE A N 1
ATOM 1912 C CA . PHE A 1 233 ? 8.044 -4.486 4.728 1.00 83.81 233 PHE A CA 1
ATOM 1913 C C . PHE A 1 233 ? 7.808 -5.401 5.933 1.00 83.81 233 PHE A C 1
ATOM 1915 O O . PHE A 1 233 ? 6.703 -5.421 6.463 1.00 83.81 233 PHE A O 1
ATOM 1922 N N . SER A 1 234 ? 8.834 -6.096 6.435 1.00 80.06 234 SER A N 1
ATOM 1923 C CA . SER A 1 234 ? 8.678 -6.957 7.622 1.00 80.06 234 SER A CA 1
ATOM 1924 C C . SER A 1 234 ? 8.269 -6.159 8.868 1.00 80.06 234 SER A C 1
ATOM 1926 O O . SER A 1 234 ? 7.500 -6.641 9.706 1.00 80.06 234 SER A O 1
ATOM 1928 N N . LEU A 1 235 ? 8.771 -4.928 8.991 1.00 86.56 235 LEU A N 1
ATOM 1929 C CA . LEU A 1 235 ? 8.380 -4.020 10.065 1.00 86.56 235 LEU A CA 1
ATOM 1930 C C . LEU A 1 235 ? 6.930 -3.551 9.890 1.00 86.56 235 LEU A C 1
ATOM 1932 O O . LEU A 1 235 ? 6.174 -3.509 10.859 1.00 86.56 235 LEU A O 1
ATOM 1936 N N . ASN A 1 236 ? 6.525 -3.251 8.658 1.00 91.19 236 ASN A N 1
ATOM 1937 C CA . ASN A 1 236 ? 5.157 -2.862 8.338 1.00 91.19 236 ASN A CA 1
ATOM 1938 C C . ASN A 1 236 ? 4.158 -4.007 8.527 1.00 91.19 236 ASN A C 1
ATOM 1940 O O . ASN A 1 236 ? 3.069 -3.742 9.021 1.00 91.19 236 ASN A O 1
ATOM 1944 N N . GLU A 1 237 ? 4.516 -5.262 8.239 1.00 88.56 237 GLU A N 1
ATOM 1945 C CA . GLU A 1 237 ? 3.686 -6.423 8.601 1.00 88.56 237 GLU A CA 1
ATOM 1946 C C . GLU A 1 237 ? 3.448 -6.483 10.109 1.00 88.56 237 GLU A C 1
ATOM 1948 O O . GLU A 1 237 ? 2.321 -6.667 10.556 1.00 88.56 237 GLU A O 1
ATOM 1953 N N . THR A 1 238 ? 4.497 -6.265 10.904 1.00 90.88 238 THR A N 1
ATOM 1954 C CA . THR A 1 238 ? 4.371 -6.263 12.369 1.00 90.88 238 THR A CA 1
ATOM 1955 C C . THR A 1 238 ? 3.412 -5.169 12.842 1.00 90.88 238 THR A C 1
ATOM 1957 O O . THR A 1 238 ? 2.552 -5.418 13.683 1.00 90.88 238 THR A O 1
ATOM 1960 N N . ARG A 1 239 ? 3.521 -3.962 12.275 1.00 95.50 239 ARG A N 1
ATOM 1961 C CA . ARG A 1 239 ? 2.621 -2.840 12.591 1.00 95.50 239 ARG A CA 1
ATOM 1962 C C . ARG A 1 239 ? 1.189 -3.098 12.131 1.00 95.50 239 ARG A C 1
ATOM 1964 O O . ARG A 1 239 ? 0.263 -2.776 12.864 1.00 95.50 239 ARG A O 1
ATOM 1971 N N . MET A 1 240 ? 1.013 -3.691 10.952 1.00 94.75 240 MET A N 1
ATOM 1972 C CA . MET A 1 240 ? -0.299 -4.045 10.412 1.00 94.75 240 MET A CA 1
ATOM 1973 C C . MET A 1 240 ? -0.998 -5.086 11.289 1.00 94.75 240 MET A C 1
ATOM 1975 O O . MET A 1 240 ? -2.167 -4.918 11.608 1.00 94.75 240 MET A O 1
ATOM 1979 N N . ASN A 1 241 ? -0.271 -6.098 11.766 1.00 94.88 241 ASN A N 1
ATOM 1980 C CA . ASN A 1 241 ? -0.815 -7.055 12.729 1.00 94.88 241 ASN A CA 1
ATOM 1981 C C . ASN A 1 241 ? -1.246 -6.360 14.031 1.00 94.88 241 ASN A C 1
ATOM 1983 O O . ASN A 1 241 ? -2.299 -6.681 14.569 1.00 94.88 241 ASN A O 1
ATOM 1987 N N . GLY A 1 242 ? -0.480 -5.371 14.507 1.00 97.12 242 GLY A N 1
ATOM 1988 C CA . GLY A 1 242 ? -0.879 -4.544 15.652 1.00 97.12 242 GLY A CA 1
ATOM 1989 C C . GLY A 1 242 ? -2.174 -3.760 15.407 1.00 97.12 242 GLY A C 1
ATOM 1990 O O . GLY A 1 242 ? -3.038 -3.716 16.278 1.00 97.12 242 GLY A O 1
ATOM 1991 N N . ILE A 1 243 ? -2.351 -3.201 14.204 1.00 98.19 243 ILE A N 1
ATOM 1992 C CA . ILE A 1 243 ? -3.607 -2.550 13.795 1.00 98.19 243 ILE A CA 1
ATOM 1993 C C . ILE A 1 243 ? -4.768 -3.550 13.826 1.00 98.19 243 ILE A C 1
ATOM 1995 O O . ILE A 1 243 ? -5.809 -3.249 14.407 1.00 98.19 243 ILE A O 1
ATOM 1999 N N . ASP A 1 244 ? -4.594 -4.736 13.237 1.00 97.62 244 ASP A N 1
ATOM 2000 C CA . ASP A 1 244 ? -5.627 -5.776 13.219 1.00 97.62 244 ASP A CA 1
ATOM 2001 C C . ASP A 1 244 ? -6.001 -6.228 14.642 1.00 97.62 244 ASP A C 1
ATOM 2003 O O . ASP A 1 244 ? -7.185 -6.326 14.968 1.00 97.62 244 ASP A O 1
ATOM 2007 N N . GLU A 1 245 ? -5.018 -6.414 15.528 1.00 98.12 245 GLU A N 1
ATOM 2008 C CA . GLU A 1 245 ? -5.261 -6.753 16.933 1.00 98.12 245 GLU A CA 1
ATOM 2009 C C . GLU A 1 245 ? -6.052 -5.666 17.678 1.00 98.12 245 GLU A C 1
ATOM 2011 O O . GLU A 1 245 ? -6.964 -5.985 18.448 1.00 98.12 245 GLU A O 1
ATOM 2016 N N . SER A 1 246 ? -5.728 -4.386 17.471 1.00 98.19 246 SER A N 1
ATOM 2017 C CA . SER A 1 246 ? -6.438 -3.277 18.121 1.00 98.19 246 SER A CA 1
ATOM 2018 C C . SER A 1 246 ? -7.850 -3.084 17.557 1.00 98.19 246 SER A C 1
ATOM 2020 O O . SER A 1 246 ? -8.774 -2.812 18.328 1.00 98.19 246 SER A O 1
ATOM 2022 N N . ILE A 1 247 ? -8.066 -3.326 16.258 1.00 98.50 247 ILE A N 1
ATOM 2023 C CA . ILE A 1 247 ? -9.410 -3.383 15.657 1.00 98.50 247 ILE A CA 1
ATOM 2024 C C . ILE A 1 247 ? -10.226 -4.524 16.269 1.00 98.50 247 ILE A C 1
ATOM 2026 O O . ILE A 1 247 ? -11.374 -4.317 16.657 1.00 98.50 247 ILE A O 1
ATOM 2030 N N . ASP A 1 248 ? -9.650 -5.714 16.428 1.00 98.31 248 ASP A N 1
ATOM 2031 C CA . ASP A 1 248 ? -10.354 -6.842 17.044 1.00 98.31 248 ASP A CA 1
ATOM 2032 C C . ASP A 1 248 ? -10.732 -6.568 18.504 1.00 98.31 248 ASP A C 1
ATOM 2034 O O . ASP A 1 248 ? -11.791 -6.999 18.968 1.00 98.31 248 ASP A O 1
ATOM 2038 N N . ARG A 1 249 ? -9.907 -5.816 19.240 1.00 98.25 249 ARG A N 1
ATOM 2039 C CA . ARG A 1 249 ? -10.268 -5.336 20.582 1.00 98.25 249 ARG A CA 1
ATOM 2040 C C . ARG A 1 249 ? -11.428 -4.344 20.523 1.00 98.25 249 ARG A C 1
ATOM 2042 O O . ARG A 1 249 ? -12.375 -4.521 21.281 1.00 98.25 249 ARG A O 1
ATOM 2049 N N . LEU A 1 250 ? -11.405 -3.368 19.611 1.00 98.12 250 LEU A N 1
ATOM 2050 C CA . LEU A 1 250 ? -12.527 -2.441 19.404 1.00 98.12 250 LEU A CA 1
ATOM 2051 C C . LEU A 1 250 ? -13.831 -3.186 19.087 1.00 98.12 250 LEU A C 1
ATOM 2053 O O . LEU A 1 250 ? -14.855 -2.911 19.708 1.00 98.12 250 LEU A O 1
ATOM 2057 N N . ARG A 1 251 ? -13.788 -4.173 18.182 1.00 98.00 251 ARG A N 1
ATOM 2058 C CA . ARG A 1 251 ? -14.948 -5.011 17.836 1.00 98.00 251 ARG A CA 1
ATOM 2059 C C . ARG A 1 251 ? -15.519 -5.726 19.059 1.00 98.00 251 ARG A C 1
ATOM 2061 O O . ARG A 1 251 ? -16.728 -5.698 19.246 1.00 98.00 251 ARG A O 1
ATOM 2068 N N . LYS A 1 252 ? -14.669 -6.298 19.919 1.00 97.19 252 LYS A N 1
ATOM 2069 C CA . LYS A 1 252 ? -15.106 -6.956 21.165 1.00 97.19 252 LYS A CA 1
ATOM 2070 C C . LYS A 1 252 ? -15.782 -5.993 22.138 1.00 97.19 252 LYS A C 1
ATOM 2072 O O . LYS A 1 252 ? -16.767 -6.368 22.761 1.00 97.19 252 LYS A O 1
ATOM 2077 N N . LEU A 1 253 ? -15.278 -4.762 22.260 1.00 96.06 253 LEU A N 1
ATOM 2078 C CA . LEU A 1 253 ? -15.907 -3.739 23.103 1.00 96.06 253 LEU A CA 1
ATOM 2079 C C . LEU A 1 253 ? -17.291 -3.355 22.568 1.00 96.06 253 LEU A C 1
ATOM 2081 O O . LEU A 1 253 ? -18.241 -3.265 23.340 1.00 96.06 253 LEU A O 1
ATOM 2085 N N . VAL A 1 254 ? -17.415 -3.173 21.249 1.00 95.69 254 VAL A N 1
ATOM 2086 C CA . VAL A 1 254 ? -18.704 -2.904 20.591 1.00 95.69 254 VAL A CA 1
ATOM 2087 C C . VAL A 1 254 ? -19.672 -4.068 20.811 1.00 95.69 254 VAL A C 1
ATOM 2089 O O . VAL A 1 254 ? -20.805 -3.849 21.231 1.00 95.69 254 VAL A O 1
ATOM 2092 N N . GLU A 1 255 ? -19.208 -5.299 20.602 1.00 94.06 255 GLU A N 1
ATOM 2093 C CA . GLU A 1 255 ? -19.992 -6.517 20.807 1.00 94.06 255 GLU A CA 1
ATOM 2094 C C . GLU A 1 255 ? -20.473 -6.656 22.260 1.00 94.06 255 GLU A C 1
ATOM 2096 O O . GLU A 1 255 ? -21.610 -7.058 22.493 1.00 94.06 255 GLU A O 1
ATOM 2101 N N . GLU A 1 256 ? -19.655 -6.292 23.251 1.00 91.81 256 GLU A N 1
ATOM 2102 C CA . GLU A 1 256 ? -20.056 -6.333 24.659 1.00 91.81 256 GLU A CA 1
ATOM 2103 C C . GLU A 1 256 ? -21.205 -5.361 24.963 1.00 91.81 256 GLU A C 1
ATOM 2105 O O . GLU A 1 256 ? -22.093 -5.693 25.747 1.00 91.81 256 GLU A O 1
ATOM 2110 N N . ILE A 1 257 ? -21.238 -4.191 24.320 1.00 90.44 257 ILE A N 1
ATOM 2111 C CA . ILE A 1 257 ? -22.343 -3.234 24.466 1.00 90.44 257 ILE A CA 1
ATOM 2112 C C . ILE A 1 257 ? -23.593 -3.727 23.725 1.00 90.44 257 ILE A C 1
ATOM 2114 O O . ILE A 1 257 ? -24.699 -3.592 24.240 1.00 90.44 257 ILE A O 1
ATOM 2118 N N . GLU A 1 258 ? -23.431 -4.308 22.533 1.00 86.31 258 GLU A N 1
ATOM 2119 C CA . GLU A 1 258 ? -24.540 -4.828 21.719 1.00 86.31 258 GLU A CA 1
ATOM 2120 C C . GLU A 1 258 ? -25.187 -6.083 22.344 1.00 86.31 258 GLU A C 1
ATOM 2122 O O . GLU A 1 258 ? -26.406 -6.249 22.279 1.00 86.31 258 GLU A O 1
ATOM 2127 N N . ASN A 1 259 ? -24.393 -6.949 22.986 1.00 81.06 259 ASN A N 1
ATOM 2128 C CA . ASN A 1 259 ? -24.851 -8.190 23.622 1.00 81.06 259 ASN A CA 1
ATOM 2129 C C . ASN A 1 259 ? -25.327 -8.015 25.067 1.00 81.06 259 ASN A C 1
ATOM 2131 O O . ASN A 1 259 ? -25.922 -8.937 25.639 1.00 81.06 259 ASN A O 1
ATOM 2135 N N . GLN A 1 260 ? -25.105 -6.851 25.679 1.00 65.38 260 GLN A N 1
ATOM 2136 C CA . GLN A 1 260 ? -25.852 -6.498 26.874 1.00 65.38 260 GLN A CA 1
ATOM 2137 C C . GLN A 1 260 ? -27.332 -6.395 26.474 1.00 65.38 260 GLN A C 1
ATOM 2139 O O . GLN A 1 260 ? -27.760 -5.426 25.851 1.00 65.38 260 GLN A O 1
ATOM 2144 N N . VAL A 1 261 ? -28.125 -7.420 26.842 1.00 51.88 261 VAL A N 1
ATOM 2145 C CA . VAL A 1 261 ? -29.600 -7.346 26.940 1.00 51.88 261 VAL A CA 1
ATOM 2146 C C . VAL A 1 261 ? -29.931 -5.950 27.454 1.00 51.88 261 VAL A C 1
ATOM 2148 O O . VAL A 1 261 ? -29.235 -5.554 28.392 1.00 51.88 261 VAL A O 1
ATOM 2151 N N . PRO A 1 262 ? -30.928 -5.215 26.914 1.00 45.06 262 PRO A N 1
ATOM 2152 C CA . PRO A 1 262 ? -31.276 -3.890 27.405 1.00 45.06 262 PRO A CA 1
ATOM 2153 C C . PRO A 1 262 ? -31.712 -4.000 28.866 1.00 45.06 262 PRO A C 1
ATOM 2155 O O . PRO A 1 262 ? -32.892 -4.041 29.207 1.00 45.06 262 PRO A O 1
ATOM 2158 N N . GLN A 1 263 ? -30.736 -4.028 29.766 1.00 45.62 263 GLN A N 1
ATOM 2159 C CA . GLN A 1 263 ? -30.864 -3.386 31.033 1.00 45.62 263 GLN A CA 1
ATOM 2160 C C . GLN A 1 263 ? -31.132 -1.962 30.619 1.00 45.62 263 GLN A C 1
ATOM 2162 O O . GLN A 1 263 ? -30.348 -1.337 29.907 1.00 45.62 263 GLN A O 1
ATOM 2167 N N . THR A 1 264 ? -32.312 -1.493 30.980 1.00 47.62 264 THR A N 1
ATOM 2168 C CA . THR A 1 264 ? -32.588 -0.081 31.117 1.00 47.62 264 THR A CA 1
ATOM 2169 C C . THR A 1 264 ? -31.508 0.482 32.038 1.00 47.62 264 THR A C 1
ATOM 2171 O O . THR A 1 264 ? -31.722 0.616 33.239 1.00 47.62 264 THR A O 1
ATOM 2174 N N . VAL A 1 265 ? -30.313 0.731 31.508 1.00 45.72 265 VAL A N 1
ATOM 2175 C CA . VAL A 1 265 ? -29.343 1.606 32.122 1.00 45.72 265 VAL A CA 1
ATOM 2176 C C . VAL A 1 265 ? -30.054 2.946 32.066 1.00 45.72 265 VAL A C 1
ATOM 2178 O O . VAL A 1 265 ? -30.316 3.446 30.965 1.00 45.72 265 VAL A O 1
ATOM 2181 N N . PRO A 1 266 ? -30.517 3.490 33.208 1.00 44.59 266 PRO A N 1
ATOM 2182 C CA . PRO A 1 266 ? -31.000 4.851 33.194 1.00 44.59 266 PRO A CA 1
ATOM 2183 C C . PRO A 1 266 ? -29.858 5.649 32.591 1.00 44.59 266 PRO A C 1
ATOM 2185 O O . PRO A 1 266 ? -28.718 5.520 33.035 1.00 44.59 266 PRO A O 1
ATOM 2188 N N . PHE A 1 267 ? -30.169 6.372 31.519 1.00 44.59 267 PHE A N 1
ATOM 2189 C CA . PHE A 1 267 ? -29.297 7.350 30.902 1.00 44.59 267 PHE A CA 1
ATOM 2190 C C . PHE A 1 267 ? -28.589 8.081 32.045 1.00 44.59 267 PHE A C 1
ATOM 2192 O O . PHE A 1 267 ? -29.225 8.862 32.759 1.00 44.59 267 PHE A O 1
ATOM 2199 N N . TYR A 1 268 ? -27.317 7.753 32.298 1.00 46.66 268 TYR A N 1
ATOM 2200 C CA . TYR A 1 268 ? -26.510 8.483 33.259 1.00 46.66 268 TYR A CA 1
ATOM 2201 C C . TYR A 1 268 ? -26.238 9.818 32.575 1.00 46.66 268 TYR A C 1
ATOM 2203 O O . TYR A 1 268 ? -25.179 10.061 32.003 1.00 46.66 268 TYR A O 1
ATOM 2211 N N . THR A 1 269 ? -27.235 10.707 32.619 1.00 46.94 269 THR A N 1
ATOM 2212 C CA . THR A 1 269 ? -26.948 12.125 32.646 1.00 46.94 269 THR A CA 1
ATOM 2213 C C . THR A 1 269 ? -25.919 12.265 33.752 1.00 46.94 269 THR A C 1
ATOM 2215 O O . THR A 1 269 ? -26.149 11.849 34.891 1.00 46.94 269 THR A O 1
ATOM 2218 N N . LYS A 1 270 ? -24.744 12.795 33.409 1.00 45.94 270 LYS A N 1
ATOM 2219 C CA . LYS A 1 270 ? -23.854 13.430 34.379 1.00 45.94 270 LYS A CA 1
ATOM 2220 C C . LYS A 1 270 ? -24.769 14.113 35.398 1.00 45.94 270 LYS A C 1
ATOM 2222 O O . LYS A 1 270 ? -25.553 14.956 34.947 1.00 45.94 270 LYS A O 1
ATOM 2227 N N . PRO A 1 271 ? -24.797 13.699 36.684 1.00 44.06 271 PRO A N 1
ATOM 2228 C CA . PRO A 1 271 ? -25.768 14.239 37.614 1.00 44.06 271 PRO A CA 1
ATOM 2229 C C . PRO A 1 271 ? -25.594 15.740 37.537 1.00 44.06 271 PRO A C 1
ATOM 2231 O O . PRO A 1 271 ? -24.485 16.250 37.718 1.00 44.06 271 PRO A O 1
ATOM 2234 N N . MET A 1 272 ? -26.662 16.420 37.130 1.00 50.28 272 MET A N 1
ATOM 2235 C CA . MET A 1 272 ? -26.717 17.862 37.146 1.00 50.28 272 MET A CA 1
ATOM 2236 C C . MET A 1 272 ? -26.536 18.187 38.622 1.00 50.28 272 MET A C 1
ATOM 2238 O O . MET A 1 272 ? -27.477 18.064 39.403 1.00 50.28 272 MET A O 1
ATOM 2242 N N . THR A 1 273 ? -25.296 18.447 39.047 1.00 55.44 273 THR A N 1
ATOM 2243 C CA . THR A 1 273 ? -25.028 18.965 40.381 1.00 55.44 273 THR A CA 1
ATOM 2244 C C . THR A 1 273 ? -25.961 20.155 40.483 1.00 55.44 273 THR A C 1
ATOM 2246 O O . THR A 1 273 ? -25.856 21.025 39.608 1.00 55.44 273 THR A O 1
ATOM 2249 N N . PRO A 1 274 ? -26.942 20.149 41.404 1.00 56.53 274 PRO A N 1
ATOM 2250 C CA . PRO A 1 274 ? -27.929 21.205 41.441 1.00 56.53 274 PRO A CA 1
ATOM 2251 C C . PRO A 1 274 ? -27.153 22.510 41.491 1.00 56.53 274 PRO A C 1
ATOM 2253 O O . PRO A 1 274 ? -26.299 22.684 42.365 1.00 56.53 274 PRO A O 1
ATOM 2256 N N . ASP A 1 275 ? -27.392 23.365 40.491 1.00 65.12 275 ASP A N 1
ATOM 2257 C CA . ASP A 1 275 ? -26.806 24.697 40.446 1.00 65.12 275 ASP A CA 1
ATOM 2258 C C . ASP A 1 275 ? -26.947 25.300 41.845 1.00 65.12 275 ASP A C 1
ATOM 2260 O O . ASP A 1 275 ? -27.983 25.110 42.490 1.00 65.12 275 ASP A O 1
ATOM 2264 N N . VAL A 1 276 ? -25.904 25.957 42.350 1.00 68.81 276 VAL A N 1
ATOM 2265 C CA . VAL A 1 276 ? -25.807 26.386 43.757 1.00 68.81 276 VAL A CA 1
ATOM 2266 C C . VAL A 1 276 ? -27.069 27.166 44.171 1.00 68.81 276 VAL A C 1
ATOM 2268 O O . VAL A 1 276 ? -27.556 27.032 45.294 1.00 68.81 276 VAL A O 1
ATOM 2271 N N . SER A 1 277 ? -27.683 27.869 43.215 1.00 71.75 277 SER A N 1
ATOM 2272 C CA . SER A 1 277 ? -28.988 28.532 43.319 1.00 71.75 277 SER A CA 1
ATOM 2273 C C . SER A 1 277 ? -30.153 27.611 43.725 1.00 71.75 277 SER A C 1
ATOM 2275 O O . SER A 1 277 ? -30.975 27.974 44.565 1.00 71.75 277 SER A O 1
ATOM 2277 N N . THR A 1 278 ? -30.242 26.406 43.164 1.00 73.44 278 THR A N 1
ATOM 2278 C CA . THR A 1 278 ? -31.312 25.428 43.424 1.00 73.44 278 THR A CA 1
ATOM 2279 C C . THR A 1 278 ? -31.170 24.796 44.807 1.00 73.44 278 THR A C 1
ATOM 2281 O O . THR A 1 278 ? -32.160 24.670 45.527 1.00 73.44 278 THR A O 1
ATOM 2284 N N . THR A 1 279 ? -29.942 24.492 45.232 1.00 77.62 279 THR A N 1
ATOM 2285 C CA . THR A 1 279 ? -29.663 23.958 46.576 1.00 77.62 279 THR A CA 1
ATOM 2286 C C . THR A 1 279 ? -30.054 24.960 47.665 1.00 77.62 279 THR A C 1
ATOM 2288 O O . THR A 1 279 ? -30.746 24.601 48.618 1.00 77.62 279 THR A O 1
ATOM 2291 N N . TRP A 1 280 ? -29.709 26.241 47.497 1.00 81.31 280 TRP A N 1
ATOM 2292 C CA . TRP A 1 280 ? -30.108 27.284 48.447 1.00 81.31 280 TRP A CA 1
ATOM 2293 C C . TRP A 1 280 ? -31.622 27.527 48.467 1.00 81.31 280 TRP A C 1
ATOM 2295 O O . TRP A 1 280 ? -32.188 27.698 49.546 1.00 81.31 280 TRP A O 1
ATOM 2305 N N . LYS A 1 281 ? -32.311 27.463 47.320 1.00 81.56 281 LYS A N 1
ATOM 2306 C CA . LYS A 1 281 ? -33.784 27.563 47.269 1.00 81.56 281 LYS A CA 1
ATOM 2307 C C . LYS A 1 281 ? -34.473 26.447 48.058 1.00 81.56 281 LYS A C 1
ATOM 2309 O O . LYS A 1 281 ? -35.447 26.721 48.754 1.00 81.56 281 LYS A O 1
ATOM 2314 N N . ILE A 1 282 ? -33.956 25.217 47.994 1.00 84.19 282 ILE A N 1
ATOM 2315 C CA . ILE A 1 282 ? -34.491 24.086 48.768 1.00 84.19 282 ILE A CA 1
ATOM 2316 C C . ILE A 1 282 ? -34.283 24.316 50.270 1.00 84.19 282 ILE A C 1
ATOM 2318 O O . ILE A 1 282 ? -35.230 24.175 51.042 1.00 84.19 282 ILE A O 1
ATOM 2322 N N . ILE A 1 283 ? -33.082 24.735 50.685 1.00 85.44 283 ILE A N 1
ATOM 2323 C CA . ILE A 1 283 ? -32.777 25.019 52.097 1.00 85.44 283 ILE A CA 1
ATOM 2324 C C . ILE A 1 283 ? -33.703 26.114 52.647 1.00 85.44 283 ILE A C 1
ATOM 2326 O O . ILE A 1 283 ? -34.330 25.922 53.690 1.00 85.44 283 ILE A O 1
ATOM 2330 N N . PHE A 1 284 ? -33.858 27.232 51.931 1.00 90.94 284 PHE A N 1
ATOM 2331 C CA . PHE A 1 284 ? -34.766 28.304 52.351 1.00 90.94 284 PHE A CA 1
ATOM 2332 C C . PHE A 1 284 ? -36.236 27.866 52.362 1.00 90.94 284 PHE A C 1
ATOM 2334 O O . PHE A 1 284 ? -36.979 28.281 53.251 1.00 90.94 284 PHE A O 1
ATOM 2341 N N . GLY A 1 285 ? -36.648 26.989 51.440 1.00 94.00 285 GLY A N 1
ATOM 2342 C CA . GLY A 1 285 ? -37.989 26.403 51.433 1.00 94.00 285 GLY A CA 1
ATOM 2343 C C . GLY A 1 285 ? -38.285 25.588 52.696 1.00 94.00 285 GLY A C 1
ATOM 2344 O O . GLY A 1 285 ? -39.330 25.774 53.319 1.00 94.00 285 GLY A O 1
ATOM 2345 N N . VAL A 1 286 ? -37.343 24.741 53.126 1.00 94.25 286 VAL A N 1
ATOM 2346 C CA . VAL A 1 286 ? -37.488 23.934 54.350 1.00 94.25 286 VAL A CA 1
ATOM 2347 C C . VAL A 1 286 ? -37.505 24.817 55.600 1.00 94.25 286 VAL A C 1
ATOM 2349 O O . VAL A 1 286 ? -38.366 24.640 56.462 1.00 94.25 286 VAL A O 1
ATOM 2352 N N . ILE A 1 287 ? -36.610 25.806 55.691 1.00 93.88 287 ILE A N 1
ATOM 2353 C CA . ILE A 1 287 ? -36.578 26.750 56.821 1.00 93.88 287 ILE A CA 1
ATOM 2354 C C . ILE A 1 287 ? -37.894 27.536 56.904 1.00 93.88 287 ILE A C 1
ATOM 2356 O O . ILE A 1 287 ? -38.482 27.638 57.982 1.00 93.88 287 ILE A O 1
ATOM 2360 N N . GLY A 1 288 ? -38.396 28.041 55.773 1.00 93.69 288 GLY A N 1
ATOM 2361 C CA . GLY A 1 288 ? -39.676 28.749 55.717 1.00 93.69 288 GLY A CA 1
ATOM 2362 C C . GLY A 1 288 ? -40.843 27.882 56.190 1.00 93.69 288 GLY A C 1
ATOM 2363 O O . GLY A 1 288 ? -41.667 28.330 56.987 1.00 93.69 288 GLY A O 1
ATOM 2364 N N . PHE A 1 289 ? -40.875 26.615 55.777 1.00 95.62 289 PHE A N 1
ATOM 2365 C CA . PHE A 1 289 ? -41.903 25.670 56.207 1.00 95.62 289 PHE A CA 1
ATOM 2366 C C . PHE A 1 289 ? -41.875 25.416 57.724 1.00 95.62 289 PHE A C 1
ATOM 2368 O O . PHE A 1 289 ? -42.924 25.420 58.373 1.00 95.62 289 PHE A O 1
ATOM 2375 N N . ILE A 1 290 ? -40.683 25.275 58.316 1.00 95.88 290 ILE A N 1
ATOM 2376 C CA . ILE A 1 290 ? -40.519 25.095 59.768 1.00 95.88 290 ILE A CA 1
ATOM 2377 C C . ILE A 1 290 ? -40.995 26.334 60.542 1.00 95.88 290 ILE A C 1
ATOM 2379 O O . ILE A 1 290 ? -41.645 26.197 61.582 1.00 95.88 290 ILE A O 1
ATOM 2383 N N . ILE A 1 291 ? -40.720 27.541 60.037 1.00 94.62 291 ILE A N 1
ATOM 2384 C CA . ILE A 1 291 ? -41.183 28.792 60.658 1.00 94.62 291 ILE A CA 1
ATOM 2385 C C . ILE A 1 291 ? -42.714 28.864 60.648 1.00 94.62 291 ILE A C 1
ATOM 2387 O O . ILE A 1 291 ? -43.317 29.180 61.674 1.00 94.62 291 ILE A O 1
ATOM 2391 N N . VAL A 1 292 ? -43.353 28.517 59.526 1.00 95.06 292 VAL A N 1
ATOM 2392 C CA . VAL A 1 292 ? -44.821 28.505 59.414 1.00 95.06 292 VAL A CA 1
ATOM 2393 C C . VAL A 1 292 ? -45.438 27.494 60.381 1.00 95.06 292 VAL A C 1
ATOM 2395 O O . VAL A 1 292 ? -46.354 27.846 61.125 1.00 95.06 292 VAL A O 1
ATOM 2398 N N . LEU A 1 293 ? -44.910 26.267 60.437 1.00 93.94 293 LEU A N 1
ATOM 2399 C CA . LEU A 1 293 ? -45.372 25.247 61.385 1.00 93.94 293 LEU A CA 1
ATOM 2400 C C . LEU A 1 293 ? -45.228 25.703 62.841 1.00 93.94 293 LEU A C 1
ATOM 2402 O O . LEU A 1 293 ? -46.150 25.528 63.640 1.00 93.94 293 LEU A O 1
ATOM 2406 N N . SER A 1 294 ? -44.102 26.334 63.171 1.00 92.69 294 SER A N 1
ATOM 2407 C CA . SER A 1 294 ? -43.853 26.876 64.508 1.00 92.69 294 SER A CA 1
ATOM 2408 C C . SER A 1 294 ? -44.839 27.997 64.850 1.00 92.69 294 SER A C 1
ATOM 2410 O O . SER A 1 294 ? -45.384 28.023 65.952 1.00 92.69 294 SER A O 1
ATOM 2412 N N . GLY A 1 295 ? -45.133 28.889 63.899 1.00 93.56 295 GLY A N 1
ATOM 2413 C CA . GLY A 1 295 ? -46.122 29.953 64.069 1.00 93.56 295 GLY A CA 1
ATOM 2414 C C . GLY A 1 295 ? -47.531 29.412 64.320 1.00 93.56 295 GLY A C 1
ATOM 2415 O O . GLY A 1 295 ? -48.196 29.837 65.265 1.00 93.56 295 GLY A O 1
ATOM 2416 N N . ILE A 1 296 ? -47.963 28.420 63.534 1.00 93.69 296 ILE A N 1
ATOM 2417 C CA . ILE A 1 296 ? -49.259 27.749 63.723 1.00 93.69 296 ILE A CA 1
ATOM 2418 C C . ILE A 1 296 ? -49.331 27.111 65.114 1.00 93.69 296 ILE A C 1
ATOM 2420 O O . ILE A 1 296 ? -50.323 27.278 65.825 1.00 93.69 296 ILE A O 1
ATOM 2424 N N . TYR A 1 297 ? -48.268 26.422 65.531 1.00 94.31 297 TYR A N 1
ATOM 2425 C CA . TYR A 1 297 ? -48.193 25.799 66.849 1.00 94.31 297 TYR A CA 1
ATOM 2426 C C . TYR A 1 297 ? -48.333 26.824 67.989 1.00 94.31 297 TYR A C 1
ATOM 2428 O O . TYR A 1 297 ? -49.116 26.616 68.919 1.00 94.31 297 TYR A O 1
ATOM 2436 N N . TYR A 1 298 ? -47.645 27.965 67.891 1.00 92.75 298 TYR A N 1
ATOM 2437 C CA . TYR A 1 298 ? -47.749 29.046 68.877 1.00 92.75 298 TYR A CA 1
ATOM 2438 C C . TYR A 1 298 ? -49.147 29.665 68.937 1.00 92.75 298 TYR A C 1
ATOM 2440 O O . TYR A 1 298 ? -49.666 29.913 70.027 1.00 92.75 298 TYR A O 1
ATOM 2448 N N . VAL A 1 299 ? -49.784 29.876 67.786 1.00 90.50 299 VAL A N 1
ATOM 2449 C CA . VAL A 1 299 ? -51.151 30.406 67.713 1.00 90.50 299 VAL A CA 1
ATOM 2450 C C . VAL A 1 299 ? -52.148 29.440 68.361 1.00 90.50 299 VAL A C 1
ATOM 2452 O O . VAL A 1 299 ? -52.997 29.865 69.147 1.00 90.50 299 VAL A O 1
ATOM 2455 N N . LEU A 1 300 ? -52.017 28.133 68.113 1.00 89.44 300 LEU A N 1
ATOM 2456 C CA . LEU A 1 300 ? -52.844 27.110 68.762 1.00 89.44 300 LEU A CA 1
ATOM 2457 C C . LEU A 1 300 ? -52.660 27.100 70.287 1.00 89.44 300 LEU A C 1
ATOM 2459 O O . LEU A 1 300 ? -53.642 26.997 71.028 1.00 89.44 300 LEU A O 1
ATOM 2463 N N . LEU A 1 301 ? -51.424 27.253 70.768 1.00 86.56 301 LEU A N 1
ATOM 2464 C CA . LEU A 1 301 ? -51.129 27.377 72.198 1.00 86.56 301 LEU A CA 1
ATOM 2465 C C . LEU A 1 301 ? -51.761 28.630 72.816 1.00 86.56 301 LEU A C 1
ATOM 2467 O O . LEU A 1 301 ? -52.396 28.531 73.866 1.00 86.56 301 LEU A O 1
ATOM 2471 N N . ALA A 1 302 ? -51.646 29.785 72.160 1.00 85.06 302 ALA A N 1
ATOM 2472 C CA . ALA A 1 302 ? -52.224 31.039 72.638 1.00 85.06 302 ALA A CA 1
ATOM 2473 C C . ALA A 1 302 ? -53.760 30.975 72.713 1.00 85.06 302 ALA A C 1
ATOM 2475 O O . ALA A 1 302 ? -54.347 31.380 73.717 1.00 85.06 302 ALA A O 1
ATOM 2476 N N . MET A 1 303 ? -54.422 30.387 71.707 1.00 85.25 303 MET A N 1
ATOM 2477 C CA . MET A 1 303 ? -55.874 30.166 71.746 1.00 85.25 303 MET A CA 1
ATOM 2478 C C . MET A 1 303 ? -56.288 29.231 72.889 1.00 85.25 303 MET A C 1
ATOM 2480 O O . MET A 1 303 ? -57.305 29.462 73.547 1.00 85.25 303 MET A O 1
ATOM 2484 N N . LYS A 1 304 ? -55.505 28.177 73.150 1.00 82.62 304 LYS A N 1
ATOM 2485 C CA . LYS A 1 304 ? -55.758 27.248 74.259 1.00 82.62 304 LYS A CA 1
ATOM 2486 C C . LYS A 1 304 ? -55.603 27.936 75.619 1.00 82.62 304 LYS A C 1
ATOM 2488 O O . LYS A 1 304 ? -56.455 27.746 76.485 1.00 82.62 304 LYS A O 1
ATOM 2493 N N . ALA A 1 305 ? -54.572 28.763 75.788 1.00 80.31 305 ALA A N 1
ATOM 2494 C CA . ALA A 1 305 ? -54.354 29.543 77.006 1.00 80.31 305 ALA A CA 1
ATOM 2495 C C . ALA A 1 305 ? -55.469 30.582 77.238 1.00 80.31 305 ALA A C 1
ATOM 2497 O O . ALA A 1 305 ? -55.976 30.696 78.352 1.00 80.31 305 ALA A O 1
ATOM 2498 N N . GLY A 1 306 ? -55.922 31.274 76.184 1.00 76.25 306 GLY A N 1
ATOM 2499 C CA . GLY A 1 306 ? -57.034 32.229 76.264 1.00 76.25 306 GLY A CA 1
ATOM 2500 C C . GLY A 1 306 ? -58.356 31.585 76.698 1.00 76.25 306 GLY A C 1
ATOM 2501 O O . GLY A 1 306 ? -59.034 32.102 77.583 1.00 76.25 306 GLY A O 1
ATOM 2502 N N . LYS A 1 307 ? -58.690 30.402 76.160 1.00 76.88 307 LYS A N 1
ATOM 2503 C CA . LYS A 1 307 ? -59.879 29.643 76.593 1.00 76.88 307 LYS A CA 1
ATOM 2504 C C . LYS A 1 307 ? -59.811 29.225 78.066 1.00 76.88 307 LYS A C 1
ATOM 2506 O O . LYS A 1 307 ? -60.827 29.265 78.750 1.00 76.88 307 LYS A O 1
ATOM 2511 N N . GLN A 1 308 ? -58.630 28.854 78.565 1.00 71.62 308 GLN A N 1
ATOM 2512 C CA . GLN A 1 308 ? -58.444 28.498 79.977 1.00 71.62 308 GLN A CA 1
ATOM 2513 C C . GLN A 1 308 ? -58.535 29.707 80.919 1.00 71.62 308 GLN A C 1
ATOM 2515 O O . GLN A 1 308 ? -58.985 29.553 82.052 1.00 71.62 308 GLN A O 1
ATOM 2520 N N . MET A 1 309 ? -58.139 30.899 80.464 1.00 64.19 309 MET A N 1
ATOM 2521 C CA . MET A 1 309 ? -58.310 32.133 81.234 1.00 64.19 309 MET A CA 1
ATOM 2522 C C . MET A 1 309 ? -59.782 32.555 81.291 1.00 64.19 309 MET A C 1
ATOM 2524 O O . MET A 1 309 ? -60.287 32.782 82.385 1.00 64.19 309 MET A O 1
ATOM 2528 N N . ASN A 1 310 ? -60.506 32.554 80.167 1.00 64.44 310 ASN A N 1
ATOM 2529 C CA . ASN A 1 310 ? -61.936 32.901 80.151 1.00 64.44 310 ASN A CA 1
ATOM 2530 C C . ASN A 1 310 ? -62.790 31.936 80.996 1.00 64.44 310 ASN A C 1
ATOM 2532 O O . ASN A 1 310 ? -63.648 32.386 81.747 1.00 64.44 310 ASN A O 1
ATOM 2536 N N . ALA A 1 311 ? -62.483 30.633 80.976 1.00 62.25 311 ALA A N 1
ATOM 2537 C CA . ALA A 1 311 ? -63.155 29.645 81.826 1.00 62.25 311 ALA A CA 1
ATOM 2538 C C . ALA A 1 311 ? -62.879 29.832 83.334 1.00 62.25 311 ALA A C 1
ATOM 2540 O O . ALA A 1 311 ? -63.647 29.361 84.173 1.00 62.25 311 ALA A O 1
ATOM 2541 N N . LYS A 1 312 ? -61.781 30.507 83.710 1.00 59.44 312 LYS A N 1
ATOM 2542 C CA . LYS A 1 312 ? -61.535 30.906 85.104 1.00 59.44 312 LYS A CA 1
ATOM 2543 C C . LYS A 1 312 ? -62.331 32.151 85.493 1.00 59.44 312 LYS A C 1
ATOM 2545 O O . LYS A 1 312 ? -62.802 32.190 86.620 1.00 59.44 312 LYS A O 1
ATOM 2550 N N . TYR A 1 313 ? -62.508 33.126 84.599 1.00 58.38 313 TYR A N 1
ATOM 2551 C CA . TYR A 1 313 ? -63.268 34.350 84.892 1.00 58.38 313 TYR A CA 1
ATOM 2552 C C . TYR A 1 313 ? -64.780 34.103 85.032 1.00 58.38 313 TYR A C 1
ATOM 2554 O O . TYR A 1 313 ? -65.387 34.663 85.938 1.00 58.38 313 TYR A O 1
ATOM 2562 N N . GLU A 1 314 ? -65.368 33.191 84.250 1.00 57.44 314 GLU A N 1
ATOM 2563 C CA . GLU A 1 314 ? -66.785 32.798 84.404 1.00 57.44 314 GLU A CA 1
ATOM 2564 C C . GLU A 1 314 ? -67.094 32.111 85.752 1.00 57.44 314 GLU A C 1
ATOM 2566 O O . GLU A 1 314 ? -68.241 32.090 86.179 1.00 57.44 314 GLU A O 1
ATOM 2571 N N . ASN A 1 315 ? -66.082 31.592 86.461 1.00 58.31 315 ASN A N 1
ATOM 2572 C CA . ASN A 1 315 ? -66.241 31.002 87.798 1.00 58.31 315 ASN A CA 1
ATOM 2573 C C . ASN A 1 315 ? -66.087 32.014 88.954 1.00 58.31 315 ASN A C 1
ATOM 2575 O O . ASN A 1 315 ? -66.184 31.614 90.111 1.00 58.31 315 ASN A O 1
ATOM 2579 N N . TYR A 1 316 ? -65.823 33.296 88.671 1.00 54.31 316 TYR A N 1
ATOM 2580 C CA . TYR A 1 316 ? -65.690 34.354 89.688 1.00 54.31 316 TYR A CA 1
ATOM 2581 C C . TYR A 1 316 ? -66.842 35.381 89.683 1.00 54.31 316 TYR A C 1
ATOM 2583 O O . TYR A 1 316 ? -66.878 36.225 90.574 1.00 54.31 316 TYR A O 1
ATOM 2591 N N . GLU A 1 317 ? -67.787 35.307 88.737 1.00 53.78 317 GLU A N 1
ATOM 2592 C CA . GLU A 1 317 ? -68.993 36.166 88.683 1.00 53.78 317 GLU A CA 1
ATOM 2593 C C . GLU A 1 317 ? -70.310 35.415 88.993 1.00 53.78 317 GLU A C 1
ATOM 2595 O O . GLU A 1 317 ? -71.395 35.914 88.693 1.00 53.78 317 GLU A O 1
ATOM 2600 N N . GLY A 1 318 ? -70.229 34.231 89.614 1.00 48.22 318 GLY A N 1
ATOM 2601 C CA . GLY A 1 318 ? -71.375 33.455 90.113 1.00 48.22 318 GLY A CA 1
ATOM 2602 C C . GLY A 1 318 ? -71.421 33.385 91.631 1.00 48.22 318 GLY A C 1
ATOM 2603 O O . GLY A 1 318 ? -70.356 33.125 92.232 1.00 48.22 318 GLY A O 1
#

Sequence (318 aa):
IKDEDFDFLFSQIDSRLKYLENSKEYDSAVLYANYLKEKLQDIQKKQKESDGKETAQRIDDYRIYLDQINEIRENITVMSDFVREALRFQDKQEVEGVLKFVVKAKNPLDKKVEDRMIRKYLPRGVAADQLIDTAGFDLKYDPGKNLYYLEKRVSFGSNESKVFEVTIKNVWVTSEEKVQDKMKEADDLRVKLVNTQYETTGQELYNEIEVLGKAIIDLQNSSKSALEIIANFSLNETRMNGIDESIDRLRKLVEEIENQVPQTVPFYTKPMTPDVSTTWKIIFGVIGFIIVLSGIYYVLLAMKAGKQMNAKYENYEG

Foldseek 3Di:
DDPVLLVVLLVLLVVLLVVCVPPPLNVLSVVVSVVLNVVSVVLVVVLVVCVPDDPVVNVVSVVVSVVVSVVSCVCSVDSVSSSVVSVVVVVCVVLAWKAKDKDKDWDQAAADWDWDKDKAWDAPPFDPVFWPFLQPWDWDADPVVRTIMTIDTDIDDGGDMDIGITMGTDPLDDDLVNLVVLLVLLVVLLVLCPLHPCNVVSVVLSVLSVVLSVVLVVQSVPQDHPVSSSVSSVVNVVSVVSSVVSSVVSVVVSVVVVPPDPPPPPSPPVPPPPDPVRVVVVVVVVVVVVVVVVVVVVVVVVVVVVVVVVVVVVVVVD

Secondary structure (DSSP, 8-state):
--HHHHHHHHHHHHHHHHHHTTSTTHHHHHHHHHHHHHHHHHHHHHHHHHTTS-HHHHHHHHHHHHHHHHHHHHHHHSHHHHHHHHHHHHHHHHHSS-EEEEEEEE---SS--EEEEEEEEPPTT--GGGEEE-TTPEEEEETTTTEEEEEEEEEE-TT-EEEEEEEE-------HHHHHHHHHHHHHHHHHTTTSTTHHHHHHHHHHHHHHHHHHHHHHHH--SHHHHHHHHHHHHHHHHHHHHHHHHHHHHHHHHHHS---------------HHHHHHHHHHHHHHHHHHHHHHHHHHHHHHHHHHHHHHTTS--

pLDDT: mean 82.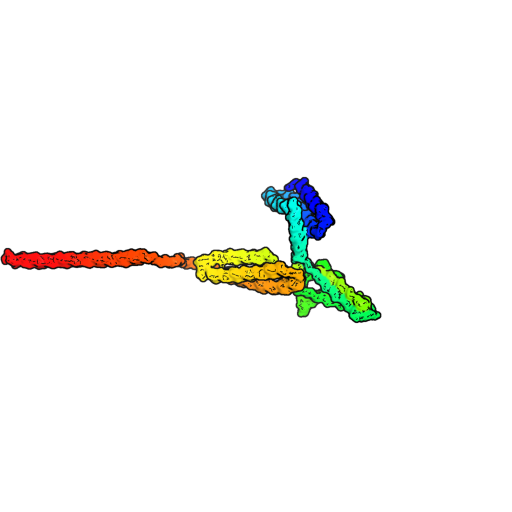21, std 12.88, range [44.06, 98.5]

Radius of gyration: 40.93 Å; chains: 1; bounding box: 116×63×123 Å